Protein AF-0000000082426655 (afdb_homodimer)

InterPro domains:
  IPR000039 Large ribosomal subunit protein eL18 [PTHR10934] (2-110)
  IPR001196 Large ribosomal subunit protein uL15, conserved site [PS00475] (59-89)
  IPR021131 Large ribosomal subunit protein uL15/eL18 [PF17135] (3-109)
  IPR022947 Large ribosomal subunit protein eL18, archaea [MF_00329] (1-112)
  IPR022947 Large ribosomal subunit protein eL18, archaea [NF003079] (2-111)
  IPR036227 Large ribosomal subunit protein uL15/eL18 superfamily [SSF52080] (4-111)

Nearest PDB structures (foldseek):
  9e7f-assembly1_AP  TM=9.935E-01  e=4.864E-16  Pyrobaculum calidifontis JCM 11548
  6th6-assembly1_BR  TM=9.837E-01  e=7.494E-14  Thermococcus kodakarensis KOD1
  1w2b-assembly1_N  TM=9.783E-01  e=1.828E-12  Haloarcula marismortui
  4v6u-assembly1_BP  TM=9.503E-01  e=6.247E-12  Pyrococcus furiosus DSM 3638
  8hl5-assembly1_L18E  TM=8.735E-01  e=6.276E-08  Sulfolobus acidocaldarius DSM 639

Organism: NCBI:txid62609

Radius of gyration: 16.9 Å; Cα contacts (8 Å, |Δi|>4): 489; chains: 2; bounding box: 32×49×39 Å

Structure (mmCIF, N/CA/C/O backbone):
data_AF-0000000082426655-model_v1
#
loop_
_entity.id
_entity.type
_entity.pdbx_description
1 polymer 'Large ribosomal subunit protein eL18'
#
loop_
_atom_site.group_PDB
_atom_site.id
_atom_site.type_symbol
_atom_site.label_atom_id
_atom_site.label_alt_id
_atom_site.label_comp_id
_atom_site.label_asym_id
_atom_site.label_entity_id
_atom_site.label_seq_id
_atom_site.pdbx_PDB_ins_code
_atom_site.Cartn_x
_atom_site.Cartn_y
_atom_site.Cartn_z
_atom_site.occupancy
_atom_site.B_iso_or_equiv
_atom_site.auth_seq_id
_atom_site.auth_comp_id
_atom_site.auth_asym_id
_atom_site.auth_atom_id
_atom_site.pdbx_PDB_model_num
ATOM 1 N N . MET A 1 1 ? 3.83 -19.531 -12.633 1 68.44 1 MET A N 1
ATOM 2 C CA . MET A 1 1 ? 3.662 -18.438 -13.594 1 68.44 1 MET A CA 1
ATOM 3 C C . MET A 1 1 ? 4.992 -17.75 -13.867 1 68.44 1 MET A C 1
ATOM 5 O O . MET A 1 1 ? 5.816 -17.609 -12.961 1 68.44 1 MET A O 1
ATOM 9 N N . GLU A 1 2 ? 5.176 -17.422 -15.156 1 89.5 2 GLU A N 1
ATOM 10 C CA . GLU A 1 2 ? 6.414 -16.781 -15.586 1 89.5 2 GLU A CA 1
ATOM 11 C C . GLU A 1 2 ? 6.41 -15.297 -15.242 1 89.5 2 GLU A C 1
ATOM 13 O O . GLU A 1 2 ? 5.395 -14.617 -15.398 1 89.5 2 GLU A O 1
ATOM 18 N N . LEU A 1 3 ? 7.328 -14.828 -14.523 1 95.56 3 LEU A N 1
ATOM 19 C CA . LEU A 1 3 ? 7.414 -13.477 -13.977 1 95.56 3 LEU A CA 1
ATOM 20 C C . LEU A 1 3 ? 7.242 -12.43 -15.07 1 95.56 3 LEU A C 1
ATOM 22 O O . LEU A 1 3 ? 6.496 -11.461 -14.891 1 95.56 3 LEU A O 1
ATOM 26 N N . ARG A 1 4 ? 7.836 -12.656 -16.141 1 96.31 4 ARG A N 1
ATOM 27 C CA . ARG A 1 4 ? 7.777 -11.672 -17.219 1 96.31 4 ARG A CA 1
ATOM 28 C C . ARG A 1 4 ? 6.359 -11.547 -17.766 1 96.31 4 ARG A C 1
ATOM 30 O O . ARG A 1 4 ? 5.918 -10.453 -18.125 1 96.31 4 ARG A O 1
ATOM 37 N N . LEU A 1 5 ? 5.672 -12.625 -17.812 1 97.44 5 LEU A N 1
ATOM 38 C CA . LEU A 1 5 ? 4.293 -12.609 -18.297 1 97.44 5 LEU A CA 1
ATOM 39 C C . LEU A 1 5 ? 3.377 -11.898 -17.312 1 97.44 5 LEU A C 1
ATOM 41 O O . LEU A 1 5 ? 2.48 -11.148 -17.703 1 97.44 5 LEU A O 1
ATOM 45 N N . LEU A 1 6 ? 3.641 -12.164 -16.141 1 98.06 6 LEU A N 1
ATOM 46 C CA . LEU A 1 6 ? 2.842 -11.5 -15.109 1 98.06 6 LEU A CA 1
ATOM 47 C C . LEU A 1 6 ? 3.023 -9.984 -15.18 1 98.06 6 LEU A C 1
ATOM 49 O O . LEU A 1 6 ? 2.049 -9.234 -15.117 1 98.06 6 LEU A O 1
ATOM 53 N N . ILE A 1 7 ? 4.266 -9.594 -15.344 1 98.38 7 ILE A N 1
ATOM 54 C CA . ILE A 1 7 ? 4.562 -8.164 -15.398 1 98.38 7 ILE A CA 1
ATOM 55 C C . ILE A 1 7 ? 3.848 -7.539 -16.594 1 98.38 7 ILE A C 1
ATOM 57 O O . ILE A 1 7 ? 3.221 -6.484 -16.453 1 98.38 7 ILE A O 1
ATOM 61 N N . ARG A 1 8 ? 3.92 -8.195 -17.688 1 98.19 8 ARG A N 1
ATOM 62 C CA . ARG A 1 8 ? 3.227 -7.703 -18.875 1 98.19 8 ARG A CA 1
ATOM 63 C C . ARG A 1 8 ? 1.72 -7.648 -18.641 1 98.19 8 ARG A C 1
ATOM 65 O O . ARG A 1 8 ? 1.062 -6.684 -19.031 1 98.19 8 ARG A O 1
ATOM 72 N N . PHE A 1 9 ? 1.208 -8.648 -18.031 1 98.62 9 PHE A N 1
ATOM 73 C CA . PHE A 1 9 ? -0.215 -8.734 -17.734 1 98.62 9 PHE A CA 1
ATOM 74 C C . PHE A 1 9 ? -0.642 -7.59 -16.828 1 98.62 9 PHE A C 1
ATOM 76 O O . PHE A 1 9 ? -1.693 -6.98 -17.031 1 98.62 9 PHE A O 1
ATOM 83 N N . LEU A 1 10 ? 0.156 -7.289 -15.898 1 98.56 10 LEU A N 1
ATOM 84 C CA . LEU A 1 10 ? -0.141 -6.223 -14.945 1 98.56 10 LEU A CA 1
ATOM 85 C C . LEU A 1 10 ? -0.117 -4.859 -15.633 1 98.56 10 LEU A C 1
ATOM 87 O O . LEU A 1 10 ? -0.977 -4.016 -15.375 1 98.56 10 LEU A O 1
ATOM 91 N N . ARG A 1 11 ? 0.808 -4.688 -16.453 1 97.69 11 ARG A N 1
ATOM 92 C CA . ARG A 1 11 ? 0.887 -3.428 -17.188 1 97.69 11 ARG A CA 1
ATOM 93 C C . ARG A 1 11 ? -0.316 -3.254 -18.109 1 97.69 11 ARG A C 1
ATOM 95 O O . ARG A 1 11 ? -0.874 -2.16 -18.219 1 97.69 11 ARG A O 1
ATOM 102 N N . LYS A 1 12 ? -0.692 -4.312 -18.766 1 98.31 12 LYS A N 1
ATOM 103 C CA . LYS A 1 12 ? -1.872 -4.266 -19.625 1 98.31 12 LYS A CA 1
ATOM 104 C C . LYS A 1 12 ? -3.129 -3.963 -18.812 1 98.31 12 LYS A C 1
ATOM 106 O O . LYS A 1 12 ? -3.961 -3.152 -19.219 1 98.31 12 LYS A O 1
ATOM 111 N N . ALA A 1 13 ? -3.246 -4.648 -17.703 1 98 13 ALA A N 1
ATOM 112 C CA . ALA A 1 13 ? -4.402 -4.418 -16.844 1 98 13 ALA A CA 1
ATOM 113 C C . ALA A 1 13 ? -4.469 -2.961 -16.391 1 98 13 ALA A C 1
ATOM 115 O O . ALA A 1 13 ? -5.539 -2.354 -16.391 1 98 13 ALA A O 1
ATOM 116 N N . SER A 1 14 ? -3.336 -2.424 -16 1 96.94 14 SER A N 1
ATOM 117 C CA . SER A 1 14 ? -3.279 -1.027 -15.578 1 96.94 14 SER A CA 1
ATOM 118 C C . SER A 1 14 ? -3.709 -0.092 -16.703 1 96.94 14 SER A C 1
ATOM 120 O O . SER A 1 14 ? -4.48 0.844 -16.484 1 96.94 14 SER A O 1
ATOM 122 N N . ALA A 1 15 ? -3.264 -0.388 -17.859 1 96.25 15 ALA A N 1
ATOM 123 C CA . ALA A 1 15 ? -3.582 0.445 -19.016 1 96.25 15 ALA A CA 1
ATOM 124 C C . ALA A 1 15 ? -5.066 0.37 -19.359 1 96.25 15 ALA A C 1
ATOM 126 O O . ALA A 1 15 ? -5.688 1.384 -19.688 1 96.25 15 ALA A O 1
ATOM 127 N N . GLN A 1 16 ? -5.609 -0.754 -19.219 1 96.5 16 GLN A N 1
ATOM 128 C CA . GLN A 1 16 ? -6.992 -0.987 -19.609 1 96.5 16 GLN A CA 1
ATOM 129 C C . GLN A 1 16 ? -7.965 -0.445 -18.578 1 96.5 16 GLN A C 1
ATOM 131 O O . GLN A 1 16 ? -9.047 0.036 -18.922 1 96.5 16 GLN A O 1
ATOM 136 N N . THR A 1 17 ? -7.598 -0.443 -17.312 1 95.56 17 THR A N 1
ATOM 137 C CA . THR A 1 17 ? -8.539 -0.104 -16.25 1 95.56 17 THR A CA 1
ATOM 138 C C . THR A 1 17 ? -8.211 1.265 -15.656 1 95.56 17 THR A C 1
ATOM 140 O O . THR A 1 17 ? -9.047 1.864 -14.977 1 95.56 17 THR A O 1
ATOM 143 N N . GLY A 1 18 ? -6.93 1.696 -15.867 1 93.62 18 GLY A N 1
ATOM 144 C CA . GLY A 1 18 ? -6.473 2.912 -15.219 1 93.62 18 GLY A CA 1
ATOM 145 C C . GLY A 1 18 ? -6.051 2.695 -13.773 1 93.62 18 GLY A C 1
ATOM 146 O O . GLY A 1 18 ? -5.809 3.654 -13.039 1 93.62 18 GLY A O 1
ATOM 147 N N . ALA A 1 19 ? -6.023 1.41 -13.391 1 93.81 19 ALA A N 1
ATOM 148 C CA . ALA A 1 19 ? -5.648 1.096 -12.016 1 93.81 19 ALA A CA 1
ATOM 149 C C . ALA A 1 19 ? -4.141 1.25 -11.805 1 93.81 19 ALA A C 1
ATOM 151 O O . ALA A 1 19 ? -3.359 0.403 -12.242 1 93.81 19 ALA A O 1
ATOM 152 N N . GLY A 1 20 ? -3.74 2.252 -11.07 1 93.62 20 GLY A N 1
ATOM 153 C CA . GLY A 1 20 ? -2.334 2.52 -10.812 1 93.62 20 GLY A CA 1
ATOM 154 C C . GLY A 1 20 ? -1.664 1.448 -9.977 1 93.62 20 GLY A C 1
ATOM 155 O O . GLY A 1 20 ? -0.448 1.26 -10.055 1 93.62 20 GLY A O 1
ATOM 156 N N . ILE A 1 21 ? -2.471 0.76 -9.188 1 95.31 21 ILE A N 1
ATOM 157 C CA . ILE A 1 21 ? -1.906 -0.241 -8.289 1 95.31 21 ILE A CA 1
ATOM 158 C C . ILE A 1 21 ? -1.206 -1.328 -9.102 1 95.31 21 ILE A C 1
ATOM 160 O O . ILE A 1 21 ? -0.146 -1.82 -8.711 1 95.31 21 ILE A O 1
ATOM 164 N N . TRP A 1 22 ? -1.762 -1.754 -10.219 1 97.62 22 TRP A N 1
ATOM 165 C CA . TRP A 1 22 ? -1.168 -2.834 -11 1 97.62 22 TRP A CA 1
ATOM 166 C C . TRP A 1 22 ? 0.133 -2.381 -11.648 1 97.62 22 TRP A C 1
ATOM 168 O O . TRP A 1 22 ? 1.072 -3.168 -11.789 1 97.62 22 TRP A O 1
ATOM 178 N N . ARG A 1 23 ? 0.177 -1.134 -11.992 1 96 23 ARG A N 1
ATOM 179 C CA . ARG A 1 23 ? 1.437 -0.577 -12.477 1 96 23 ARG A CA 1
ATOM 180 C C . ARG A 1 23 ? 2.508 -0.62 -11.391 1 96 23 ARG A C 1
ATOM 182 O O . ARG A 1 23 ? 3.65 -1 -11.648 1 96 23 ARG A O 1
ATOM 189 N N . TYR A 1 24 ? 2.094 -0.261 -10.219 1 95.81 24 TYR A N 1
ATOM 190 C CA . TYR A 1 24 ? 3.031 -0.243 -9.102 1 95.81 24 TYR A CA 1
ATOM 191 C C . TYR A 1 24 ? 3.543 -1.646 -8.797 1 95.81 24 TYR A C 1
ATOM 193 O O . TYR A 1 24 ? 4.75 -1.854 -8.648 1 95.81 24 TYR A O 1
ATOM 201 N N . VAL A 1 25 ? 2.631 -2.594 -8.773 1 97.56 25 VAL A N 1
ATOM 202 C CA . VAL A 1 25 ? 3.008 -3.979 -8.508 1 97.56 25 VAL A CA 1
ATOM 203 C C . VAL A 1 25 ? 3.961 -4.473 -9.594 1 97.56 25 VAL A C 1
ATOM 205 O O . VAL A 1 25 ? 4.969 -5.117 -9.305 1 97.56 25 VAL A O 1
ATOM 208 N N . ALA A 1 26 ? 3.701 -4.133 -10.836 1 97.94 26 ALA A N 1
ATOM 209 C CA . ALA A 1 26 ? 4.562 -4.52 -11.953 1 97.94 26 ALA A CA 1
ATOM 210 C C . ALA A 1 26 ? 5.973 -3.961 -11.773 1 97.94 26 ALA A C 1
ATOM 212 O O . ALA A 1 26 ? 6.961 -4.672 -11.977 1 97.94 26 ALA A O 1
ATOM 213 N N . GLU A 1 27 ? 6.066 -2.785 -11.328 1 96.69 27 GLU A N 1
ATOM 214 C CA . GLU A 1 27 ? 7.359 -2.127 -11.18 1 96.69 27 GLU A CA 1
ATOM 215 C C . GLU A 1 27 ? 8.172 -2.754 -10.047 1 96.69 27 GLU A C 1
ATOM 217 O O . GLU A 1 27 ? 9.383 -2.918 -10.164 1 96.69 27 GLU A O 1
ATOM 222 N N . LEU A 1 28 ? 7.461 -3.074 -9 1 96.12 28 LEU A N 1
ATOM 223 C CA . LEU A 1 28 ? 8.141 -3.715 -7.879 1 96.12 28 LEU A CA 1
ATOM 224 C C . LEU A 1 28 ? 8.656 -5.094 -8.273 1 96.12 28 LEU A C 1
ATOM 226 O O . LEU A 1 28 ? 9.75 -5.492 -7.867 1 96.12 28 LEU A O 1
ATOM 230 N N . LEU A 1 29 ? 7.91 -5.754 -9.086 1 97.94 29 LEU A N 1
ATOM 231 C CA . LEU A 1 29 ? 8.297 -7.082 -9.539 1 97.94 29 LEU A CA 1
ATOM 232 C C . LEU A 1 29 ? 9.438 -7.004 -10.539 1 97.94 29 LEU A C 1
ATOM 234 O O . LEU A 1 29 ? 10.18 -7.977 -10.727 1 97.94 29 LEU A O 1
ATOM 238 N N . GLU A 1 30 ? 9.625 -5.883 -11.156 1 97.62 30 GLU A N 1
ATOM 239 C CA . GLU A 1 30 ? 10.625 -5.723 -12.203 1 97.62 30 GLU A CA 1
ATOM 240 C C . GLU A 1 30 ? 12.016 -5.504 -11.617 1 97.62 30 GLU A C 1
ATOM 242 O O . GLU A 1 30 ? 13.023 -5.582 -12.328 1 97.62 30 GLU A O 1
ATOM 247 N N . LYS A 1 31 ? 11.992 -5.215 -10.297 1 96.25 31 LYS A N 1
ATOM 248 C CA . LYS A 1 31 ? 13.289 -5.031 -9.656 1 96.25 31 LYS A CA 1
ATOM 249 C C . LYS A 1 31 ? 14.148 -6.289 -9.758 1 96.25 31 LYS A C 1
ATOM 251 O O . LYS A 1 31 ? 13.617 -7.391 -9.922 1 96.25 31 LYS A O 1
ATOM 256 N N . PRO A 1 32 ? 15.508 -6.082 -9.727 1 96.56 32 PRO A N 1
ATOM 257 C CA . PRO A 1 32 ? 16.375 -7.258 -9.781 1 96.56 32 PRO A CA 1
ATOM 258 C C . PRO A 1 32 ? 16.078 -8.266 -8.672 1 96.56 32 PRO A C 1
ATOM 260 O O . PRO A 1 32 ? 15.539 -7.895 -7.629 1 96.56 32 PRO A O 1
ATOM 263 N N . ARG A 1 33 ? 16.422 -9.461 -8.859 1 94.38 33 ARG A N 1
ATOM 264 C CA . ARG A 1 33 ? 16.109 -10.555 -7.949 1 94.38 33 ARG A CA 1
ATOM 265 C C . ARG A 1 33 ? 16.547 -10.219 -6.527 1 94.38 33 ARG A C 1
ATOM 267 O O . ARG A 1 33 ? 15.844 -10.531 -5.566 1 94.38 33 ARG A O 1
ATOM 274 N N . ARG A 1 34 ? 17.609 -9.445 -6.391 1 95.44 34 ARG A N 1
ATOM 275 C CA . ARG A 1 34 ? 18.156 -9.156 -5.074 1 95.44 34 ARG A CA 1
ATOM 276 C C . ARG A 1 34 ? 17.312 -8.125 -4.34 1 95.44 34 ARG A C 1
ATOM 278 O O . ARG A 1 34 ? 17.391 -8 -3.115 1 95.44 34 ARG A O 1
ATOM 285 N N . SER A 1 35 ? 16.422 -7.457 -5.078 1 95.75 35 SER A N 1
ATOM 286 C CA . SER A 1 35 ? 15.625 -6.383 -4.496 1 95.75 35 SER A CA 1
ATOM 287 C C . SER A 1 35 ? 14.148 -6.773 -4.402 1 95.75 35 SER A C 1
ATOM 289 O O . SER A 1 35 ? 13.305 -5.941 -4.062 1 95.75 35 SER A O 1
ATOM 291 N N . ARG A 1 36 ? 13.961 -8.07 -4.633 1 96.38 36 ARG A N 1
ATOM 292 C CA . ARG A 1 36 ? 12.57 -8.523 -4.621 1 96.38 36 ARG A CA 1
ATOM 293 C C . ARG A 1 36 ? 12.008 -8.523 -3.201 1 96.38 36 ARG A C 1
ATOM 295 O O . ARG A 1 36 ? 12.75 -8.719 -2.236 1 96.38 36 ARG A O 1
ATOM 302 N N . VAL A 1 37 ? 10.758 -8.422 -3.162 1 96.38 37 VAL A N 1
ATOM 303 C CA . VAL A 1 37 ? 10.078 -8.273 -1.882 1 96.38 37 VAL A CA 1
ATOM 304 C C . VAL A 1 37 ? 9.836 -9.656 -1.268 1 96.38 37 VAL A C 1
ATOM 306 O O . VAL A 1 37 ? 9.422 -10.586 -1.961 1 96.38 37 VAL A O 1
ATOM 309 N N . PHE A 1 38 ? 10.195 -9.75 -0.033 1 97.69 38 PHE A N 1
ATOM 310 C CA . PHE A 1 38 ? 9.844 -10.898 0.792 1 97.69 38 PHE A CA 1
ATOM 311 C C . PHE A 1 38 ? 9.047 -10.469 2.018 1 97.69 38 PHE A C 1
ATOM 313 O O . PHE A 1 38 ? 9.469 -9.562 2.746 1 97.69 38 PHE A O 1
ATOM 320 N N . VAL A 1 39 ? 7.855 -11.133 2.223 1 97.94 39 VAL A N 1
ATOM 321 C CA . VAL A 1 39 ? 6.996 -10.727 3.328 1 97.94 39 VAL A CA 1
ATOM 322 C C . VAL A 1 39 ? 6.625 -11.945 4.172 1 97.94 39 VAL A C 1
ATOM 324 O O . VAL A 1 39 ? 6.195 -12.969 3.641 1 97.94 39 VAL A O 1
ATOM 327 N N . ASN A 1 40 ? 6.816 -11.797 5.422 1 98.56 40 ASN A N 1
ATOM 328 C CA . ASN A 1 40 ? 6.43 -12.852 6.359 1 98.56 40 ASN A CA 1
ATOM 329 C C . ASN A 1 40 ? 4.957 -12.75 6.734 1 98.56 40 ASN A C 1
ATOM 331 O O . ASN A 1 40 ? 4.355 -11.68 6.629 1 98.56 40 ASN A O 1
ATOM 335 N N . LEU A 1 41 ? 4.398 -13.836 7.191 1 98.5 41 LEU A N 1
ATOM 336 C CA . LEU A 1 41 ? 2.99 -13.867 7.57 1 98.5 41 LEU A CA 1
ATOM 337 C C . LEU A 1 41 ? 2.729 -12.938 8.758 1 98.5 41 LEU A C 1
ATOM 339 O O . LEU A 1 41 ? 1.655 -12.344 8.859 1 98.5 41 LEU A O 1
ATOM 343 N N . SER A 1 42 ? 3.686 -12.82 9.609 1 97.81 42 SER A N 1
ATOM 344 C CA . SER A 1 42 ? 3.504 -11.953 10.773 1 97.81 42 SER A CA 1
ATOM 345 C C . SER A 1 42 ? 3.316 -10.5 10.352 1 97.81 42 SER A C 1
ATOM 347 O O . SER A 1 42 ? 2.527 -9.766 10.953 1 97.81 42 SER A O 1
ATOM 349 N N . LYS A 1 43 ? 3.988 -10.156 9.312 1 96 43 LYS A N 1
ATOM 350 C CA . LYS A 1 43 ? 3.867 -8.789 8.797 1 96 43 LYS A CA 1
ATOM 351 C C . LYS A 1 43 ? 2.49 -8.555 8.18 1 96 43 LYS A C 1
ATOM 353 O O . LYS A 1 43 ? 1.864 -7.523 8.422 1 96 43 LYS A O 1
ATOM 358 N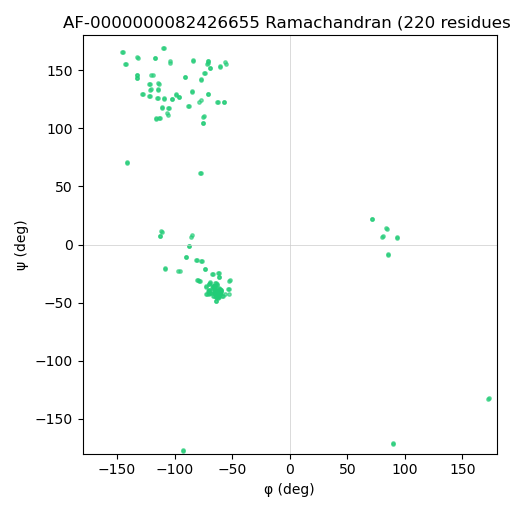 N . ILE A 1 44 ? 2.004 -9.508 7.453 1 97.5 44 ILE A N 1
ATOM 359 C CA . ILE A 1 44 ? 0.673 -9.414 6.863 1 97.5 44 ILE A CA 1
ATOM 360 C C . ILE A 1 44 ? -0.375 -9.312 7.973 1 97.5 44 ILE A C 1
ATOM 362 O O . ILE A 1 44 ? -1.279 -8.477 7.906 1 97.5 44 ILE A O 1
ATOM 366 N N . ASP A 1 45 ? -0.206 -10.141 9 1 97.06 45 ASP A N 1
ATOM 367 C CA . ASP A 1 45 ? -1.156 -10.133 10.109 1 97.06 45 ASP A CA 1
ATOM 368 C C . ASP A 1 45 ? -1.184 -8.773 10.805 1 97.06 45 ASP A C 1
ATOM 370 O O . ASP A 1 45 ? -2.254 -8.273 11.148 1 97.06 45 ASP A O 1
ATOM 374 N N . ARG A 1 46 ? 0.007 -8.211 10.891 1 94.12 46 ARG A N 1
ATOM 375 C CA . ARG A 1 46 ? 0.163 -6.957 11.625 1 94.12 46 ARG A CA 1
ATOM 376 C C . ARG A 1 46 ? -0.491 -5.801 10.875 1 94.12 46 ARG A C 1
ATOM 378 O O . ARG A 1 46 ? -1.129 -4.941 11.484 1 94.12 46 ARG A O 1
ATOM 385 N N . TYR A 1 47 ? -0.453 -5.852 9.555 1 94.81 47 TYR A N 1
ATOM 386 C CA . TYR A 1 47 ? -0.797 -4.645 8.812 1 94.81 47 TYR A CA 1
ATOM 387 C C . TYR A 1 47 ? -2.096 -4.832 8.039 1 94.81 47 TYR A C 1
ATOM 389 O O . TYR A 1 47 ? -2.471 -3.982 7.223 1 94.81 47 TYR A O 1
ATOM 397 N N . SER A 1 48 ? -2.777 -5.93 8.258 1 94.94 48 SER A N 1
ATOM 398 C CA . SER A 1 48 ? -4.051 -6.164 7.59 1 94.94 48 SER A CA 1
ATOM 399 C C . SER A 1 48 ? -5.195 -6.262 8.594 1 94.94 48 SER A C 1
ATOM 401 O O . SER A 1 48 ? -4.961 -6.422 9.797 1 94.94 48 SER A O 1
ATOM 403 N N . SER A 1 49 ? -6.344 -6.074 8.133 1 94.06 49 SER A N 1
ATOM 404 C CA . SER A 1 49 ? -7.57 -6.301 8.891 1 94.06 49 SER A CA 1
ATOM 405 C C . SER A 1 49 ? -8.32 -7.523 8.383 1 94.06 49 SER A C 1
ATOM 407 O O . SER A 1 49 ? -8.008 -8.047 7.312 1 94.06 49 SER A O 1
ATOM 409 N N . GLU A 1 50 ? -9.312 -7.922 9.172 1 93.69 50 GLU A N 1
ATOM 410 C CA . GLU A 1 50 ? -10.148 -9.047 8.773 1 93.69 50 GLU A CA 1
ATOM 411 C C . GLU A 1 50 ? -10.797 -8.805 7.41 1 93.69 50 GLU A C 1
ATOM 413 O O . GLU A 1 50 ? -11.312 -7.715 7.152 1 93.69 50 GLU A O 1
ATOM 418 N N . ASN A 1 51 ? -10.555 -9.719 6.402 1 93.56 51 ASN A N 1
ATOM 419 C CA . ASN A 1 51 ? -11.195 -9.742 5.094 1 93.56 51 ASN A CA 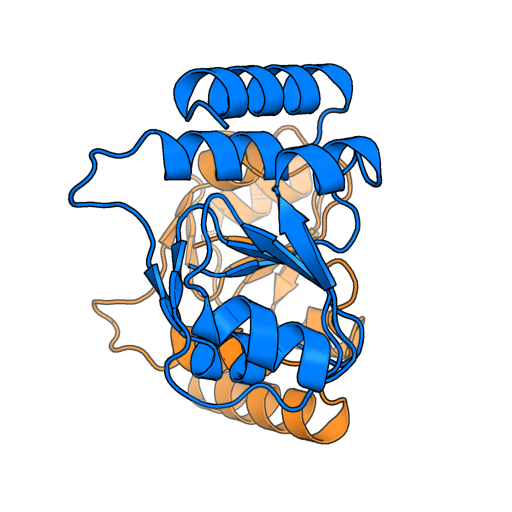1
ATOM 420 C C . ASN A 1 51 ? -10.5 -8.805 4.113 1 93.56 51 ASN A C 1
ATOM 422 O O . ASN A 1 51 ? -11.031 -8.531 3.031 1 93.56 51 ASN A O 1
ATOM 426 N N . ASP A 1 52 ? -9.328 -8.391 4.527 1 95.38 52 ASP A N 1
ATOM 427 C CA . ASP A 1 52 ? -8.539 -7.574 3.604 1 95.38 52 ASP A CA 1
ATOM 428 C C . ASP A 1 52 ? -8.055 -8.406 2.414 1 95.38 52 ASP A C 1
ATOM 430 O O . ASP A 1 52 ? -7.957 -9.633 2.508 1 95.38 52 ASP A O 1
ATOM 434 N N . VAL A 1 53 ? -7.887 -7.684 1.349 1 96.19 53 VAL A N 1
ATOM 435 C CA . VAL A 1 53 ? -7.148 -8.227 0.213 1 96.19 53 VAL A CA 1
ATOM 436 C C . VAL A 1 53 ? -5.758 -7.594 0.152 1 96.19 53 VAL A C 1
ATOM 438 O O . VAL A 1 53 ? -5.633 -6.379 -0.026 1 96.19 53 VAL A O 1
ATOM 441 N N . VAL A 1 54 ? -4.781 -8.422 0.296 1 97.12 54 VAL A N 1
ATOM 442 C CA . VAL A 1 54 ? -3.402 -7.957 0.374 1 97.12 54 VAL A CA 1
ATOM 443 C C . VAL A 1 54 ? -2.617 -8.461 -0.837 1 97.12 54 VAL A C 1
ATOM 445 O O . VAL A 1 54 ? -2.719 -9.633 -1.209 1 97.12 54 VAL A O 1
ATOM 448 N N . VAL A 1 55 ? -1.866 -7.547 -1.454 1 97.94 55 VAL A N 1
ATOM 449 C CA . VAL A 1 55 ? -1.006 -7.898 -2.578 1 97.94 55 VAL A CA 1
ATOM 450 C C . VAL A 1 55 ? 0.458 -7.828 -2.15 1 97.94 55 VAL A C 1
ATOM 452 O O . VAL A 1 55 ? 0.909 -6.812 -1.615 1 97.94 55 VAL A O 1
ATOM 455 N N . VAL A 1 56 ? 1.196 -8.883 -2.35 1 98.25 56 VAL A N 1
ATOM 456 C CA . VAL A 1 56 ? 2.637 -8.953 -2.121 1 98.25 56 VAL A CA 1
ATOM 457 C C . VAL A 1 56 ? 3.363 -9.141 -3.451 1 98.25 56 VAL A C 1
ATOM 459 O O . VAL A 1 56 ? 3.309 -10.219 -4.047 1 98.25 56 VAL A O 1
ATOM 462 N N . PRO A 1 57 ? 4.035 -8.055 -3.854 1 98.12 57 PRO A N 1
ATOM 463 C CA . PRO A 1 57 ? 4.738 -8.172 -5.133 1 98.12 57 PRO A CA 1
ATOM 464 C C . PRO A 1 57 ? 6.039 -8.961 -5.023 1 98.12 57 PRO A C 1
ATOM 466 O O . PRO A 1 57 ? 7.113 -8.422 -5.309 1 98.12 57 PRO A O 1
ATOM 469 N N . GLY A 1 58 ? 6.027 -10.133 -4.66 1 98.25 58 GLY A N 1
ATOM 470 C CA . GLY A 1 58 ? 7.145 -11.047 -4.461 1 98.25 58 GLY A CA 1
ATOM 471 C C . GLY A 1 58 ? 6.73 -12.367 -3.84 1 98.25 58 GLY A C 1
ATOM 472 O O . GLY A 1 58 ? 5.797 -13.016 -4.316 1 98.25 58 GLY A O 1
ATOM 473 N N . LYS A 1 59 ? 7.5 -12.758 -2.803 1 98.5 59 LYS A N 1
ATOM 474 C CA . LYS A 1 59 ? 7.246 -14.047 -2.178 1 98.5 59 LYS A CA 1
ATOM 475 C C . LYS A 1 59 ? 6.766 -13.883 -0.74 1 98.5 59 LYS A C 1
ATOM 477 O O . LYS A 1 59 ? 7.297 -13.062 0.008 1 98.5 59 LYS A O 1
ATOM 482 N N . VAL A 1 60 ? 5.812 -14.68 -0.425 1 98.69 60 VAL A N 1
ATOM 483 C CA . VAL A 1 60 ? 5.32 -14.742 0.947 1 98.69 60 VAL A CA 1
ATOM 484 C C . VAL A 1 60 ? 5.945 -15.938 1.667 1 98.69 60 VAL A C 1
ATOM 486 O O . VAL A 1 60 ? 5.93 -17.047 1.151 1 98.69 60 VAL A O 1
ATOM 489 N N . LEU A 1 61 ? 6.492 -15.664 2.83 1 98.81 61 LEU A N 1
ATOM 490 C CA . LEU A 1 61 ? 7.117 -16.703 3.641 1 98.81 61 LEU A CA 1
ATOM 491 C C . LEU A 1 61 ? 6.219 -17.094 4.809 1 98.81 61 LEU A C 1
ATOM 493 O O . LEU A 1 61 ? 5.379 -16.312 5.246 1 98.81 61 LEU A O 1
ATOM 497 N N . GLY A 1 62 ? 6.418 -18.234 5.312 1 98.31 62 GLY A N 1
ATOM 498 C CA . GLY A 1 62 ? 5.555 -18.781 6.348 1 98.31 62 GLY A CA 1
ATOM 499 C C . GLY A 1 62 ? 5.949 -18.344 7.746 1 98.31 62 GLY A C 1
ATOM 500 O O . GLY A 1 62 ? 5.375 -18.812 8.734 1 98.31 62 GLY A O 1
ATOM 501 N N . SER A 1 63 ? 6.922 -17.422 7.789 1 98.38 63 SER A N 1
ATOM 502 C CA . SER A 1 63 ? 7.383 -17.016 9.117 1 98.38 63 SER A CA 1
ATOM 503 C C . SER A 1 63 ? 6.324 -16.188 9.836 1 98.38 63 SER A C 1
ATOM 505 O O . SER A 1 63 ? 5.781 -15.234 9.266 1 98.38 63 SER A O 1
ATOM 507 N N . GLY A 1 64 ? 6.051 -16.672 11.188 1 97.62 64 GLY A N 1
ATOM 508 C CA . GLY A 1 64 ? 5.027 -16.016 11.992 1 97.62 64 GLY A CA 1
ATOM 509 C C . GLY A 1 64 ? 3.648 -16.625 11.805 1 97.62 64 GLY A C 1
ATOM 510 O O . GLY A 1 64 ? 3.518 -17.719 11.258 1 97.62 64 GLY A O 1
ATOM 511 N N . GLU A 1 65 ? 2.656 -15.938 12.375 1 96.69 65 GLU A N 1
ATOM 512 C CA . GLU A 1 65 ? 1.29 -16.453 12.344 1 96.69 65 GLU A CA 1
ATOM 513 C C . GLU A 1 65 ? 0.353 -15.477 11.641 1 96.69 65 GLU A C 1
ATOM 515 O O . GLU A 1 65 ? 0.583 -14.266 11.656 1 96.69 65 GLU A O 1
ATOM 520 N N . LEU A 1 66 ? -0.589 -16.031 10.969 1 97.62 66 LEU A N 1
ATOM 521 C CA . LEU A 1 66 ? -1.717 -15.297 10.414 1 97.62 66 LEU A CA 1
ATOM 522 C C . LEU A 1 66 ? -3.027 -15.742 11.055 1 97.62 66 LEU A C 1
ATOM 524 O O . LEU A 1 66 ? -3.486 -16.859 10.82 1 97.62 66 LEU A O 1
ATOM 528 N N . ARG A 1 67 ? -3.596 -14.883 11.867 1 97.25 67 ARG A N 1
ATOM 529 C CA . ARG A 1 67 ? -4.812 -15.227 12.594 1 97.25 67 ARG A CA 1
ATOM 530 C C . ARG A 1 67 ? -6.051 -14.711 11.875 1 97.25 67 ARG A C 1
ATOM 532 O O . ARG A 1 67 ? -7.141 -15.258 12.023 1 97.25 67 ARG A O 1
ATOM 539 N N . LYS A 1 68 ? -5.84 -13.727 11.07 1 97.12 68 LYS A N 1
ATOM 540 C CA . LYS A 1 68 ? -6.957 -13.062 10.414 1 97.12 68 LYS A CA 1
ATOM 541 C C . LYS A 1 68 ? -7.266 -13.711 9.062 1 97.12 68 LYS A C 1
ATOM 543 O O . LYS A 1 68 ? -6.355 -14.133 8.352 1 97.12 68 LYS A O 1
ATOM 548 N N . LYS A 1 69 ? -8.508 -13.742 8.766 1 97.94 69 LYS A N 1
ATOM 549 C CA . LYS A 1 69 ? -8.945 -14.203 7.449 1 97.94 69 LYS A CA 1
ATOM 550 C C . LYS A 1 69 ? -8.68 -13.148 6.383 1 97.94 69 LYS A C 1
ATOM 552 O O . LYS A 1 69 ? -9.391 -12.148 6.297 1 97.94 69 LYS A O 1
ATOM 557 N N . VAL A 1 70 ? -7.637 -13.422 5.609 1 97.31 70 VAL A N 1
ATOM 558 C CA . VAL A 1 70 ? -7.254 -12.453 4.586 1 97.31 70 VAL A CA 1
ATOM 559 C C . VAL A 1 70 ? -7.02 -13.172 3.258 1 97.31 70 VAL A C 1
ATOM 561 O O . VAL A 1 70 ? -6.672 -14.352 3.234 1 97.31 70 VAL A O 1
ATOM 564 N N . THR A 1 71 ? -7.363 -12.5 2.152 1 98.25 71 THR A N 1
ATOM 565 C CA . THR A 1 71 ? -6.941 -12.961 0.833 1 98.25 71 THR A CA 1
ATOM 566 C C . THR A 1 71 ? -5.57 -12.391 0.477 1 98.25 71 THR A C 1
ATOM 568 O O . THR A 1 71 ? -5.391 -11.172 0.439 1 98.25 71 THR A O 1
ATOM 571 N N . VAL A 1 72 ? -4.625 -13.234 0.263 1 98.69 72 VAL A N 1
ATOM 572 C CA . VAL A 1 72 ? -3.273 -12.805 -0.073 1 98.69 72 VAL A CA 1
ATOM 573 C C . VAL A 1 72 ? -2.961 -13.164 -1.522 1 98.69 72 VAL A C 1
ATOM 575 O O . VAL A 1 72 ? -3.035 -14.336 -1.908 1 98.69 72 VAL A O 1
ATOM 578 N N . ALA A 1 73 ? -2.719 -12.156 -2.312 1 98.81 73 ALA A N 1
ATOM 579 C CA . ALA A 1 73 ? -2.256 -12.352 -3.686 1 98.81 73 ALA A CA 1
ATOM 580 C C . ALA A 1 73 ? -0.756 -12.094 -3.799 1 98.81 73 ALA A C 1
ATOM 582 O O . ALA A 1 73 ? -0.273 -11.023 -3.41 1 98.81 73 ALA A O 1
ATOM 583 N N . ALA A 1 74 ? -0.015 -13.086 -4.324 1 98.81 74 ALA A N 1
ATOM 584 C CA . ALA A 1 74 ? 1.437 -12.953 -4.418 1 98.81 74 ALA A CA 1
ATOM 585 C C . ALA A 1 74 ? 1.968 -13.633 -5.676 1 98.81 74 ALA A C 1
ATOM 587 O O . ALA A 1 74 ? 1.234 -14.359 -6.352 1 98.81 74 ALA A O 1
ATOM 588 N N . PHE A 1 75 ? 3.207 -13.281 -5.965 1 98.5 75 PHE A N 1
ATOM 589 C CA . PHE A 1 75 ? 3.865 -13.969 -7.07 1 98.5 75 PHE A CA 1
ATOM 590 C C . PHE A 1 75 ? 4.211 -15.406 -6.691 1 98.5 75 PHE A C 1
ATOM 592 O O . PHE A 1 75 ? 3.99 -16.328 -7.473 1 98.5 75 PHE A O 1
ATOM 599 N N . ARG A 1 76 ? 4.711 -15.508 -5.43 1 98.19 76 ARG A N 1
ATOM 600 C CA . ARG A 1 76 ? 5.078 -16.828 -4.93 1 98.19 76 ARG A CA 1
ATOM 601 C C . ARG A 1 76 ? 4.73 -16.969 -3.451 1 98.19 76 ARG A C 1
ATOM 603 O O . ARG A 1 76 ? 4.645 -15.977 -2.73 1 98.19 76 ARG A O 1
ATOM 610 N N . PHE A 1 77 ? 4.555 -18.281 -3.119 1 98.62 77 PHE A N 1
ATOM 611 C CA . PHE A 1 77 ? 4.34 -18.641 -1.725 1 98.62 77 PHE A CA 1
ATOM 612 C C . PHE A 1 77 ? 5.238 -19.812 -1.327 1 98.62 77 PHE A C 1
ATOM 614 O O . PHE A 1 77 ? 5.469 -20.719 -2.121 1 98.62 77 PHE A O 1
ATOM 621 N N . SER A 1 78 ? 5.711 -19.75 -0.067 1 98.75 78 SER A N 1
ATOM 622 C CA . SER A 1 78 ? 6.184 -21.016 0.483 1 98.75 78 SER A CA 1
ATOM 623 C C . SER A 1 78 ? 5.023 -21.969 0.772 1 98.75 78 SER A C 1
ATOM 625 O O . SER A 1 78 ? 3.887 -21.516 0.956 1 98.75 78 SER A O 1
ATOM 627 N N . ASP A 1 79 ? 5.293 -23.219 0.842 1 98.25 79 ASP A N 1
ATOM 628 C CA . ASP A 1 79 ? 4.258 -24.188 1.163 1 98.25 79 ASP A CA 1
ATOM 629 C C . ASP A 1 79 ? 3.652 -23.922 2.537 1 98.25 79 ASP A C 1
ATOM 631 O O . ASP A 1 79 ? 2.434 -23.984 2.709 1 98.25 79 ASP A O 1
ATOM 635 N N . ASP A 1 80 ? 4.488 -23.531 3.441 1 98.38 80 ASP A N 1
ATOM 636 C CA . ASP A 1 80 ? 4.062 -23.219 4.805 1 98.38 80 ASP A CA 1
ATOM 637 C C . ASP A 1 80 ? 3.133 -22.016 4.832 1 98.38 80 ASP A C 1
ATOM 639 O O . ASP A 1 80 ? 2.135 -22 5.559 1 98.38 80 ASP A O 1
ATOM 643 N N . ALA A 1 81 ? 3.408 -21.047 4.047 1 98.75 81 ALA A N 1
ATOM 644 C CA . ALA A 1 81 ? 2.584 -19.844 3.984 1 98.75 81 ALA A CA 1
ATOM 645 C C . ALA A 1 81 ? 1.178 -20.172 3.486 1 98.75 81 ALA A C 1
ATOM 647 O O . ALA A 1 81 ? 0.188 -19.703 4.051 1 98.75 81 ALA A O 1
ATOM 648 N N . VAL A 1 82 ? 1.104 -21.062 2.508 1 98.56 82 VAL A N 1
ATOM 649 C CA . VAL A 1 82 ? -0.184 -21.438 1.931 1 98.56 82 VAL A CA 1
ATOM 650 C C . VAL A 1 82 ? -1.033 -22.156 2.977 1 98.56 82 VAL A C 1
ATOM 652 O O . VAL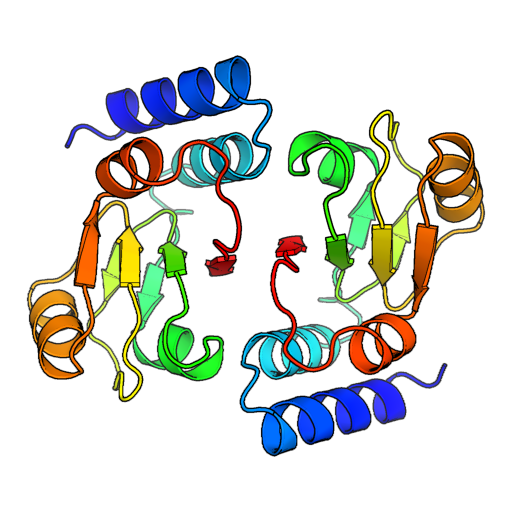 A 1 82 ? -2.211 -21.828 3.158 1 98.56 82 VAL A O 1
ATOM 655 N N . GLU A 1 83 ? -0.399 -23 3.639 1 98.44 83 GLU A N 1
ATOM 656 C CA . GLU A 1 83 ? -1.104 -23.797 4.645 1 98.44 83 GLU A CA 1
ATOM 657 C C . GLU A 1 83 ? -1.647 -22.906 5.762 1 98.44 83 GLU A C 1
ATOM 659 O O . GLU A 1 83 ? -2.801 -23.062 6.172 1 98.44 83 GLU A O 1
ATOM 664 N N . LYS A 1 84 ? -0.857 -22 6.184 1 98.5 84 LYS A N 1
ATOM 665 C CA . LYS A 1 84 ? -1.251 -21.141 7.293 1 98.5 84 LYS A CA 1
ATOM 666 C C . LYS A 1 84 ? -2.32 -20.141 6.859 1 98.5 84 LYS A C 1
ATOM 668 O O . LYS A 1 84 ? -3.24 -19.844 7.625 1 98.5 84 LYS A O 1
ATOM 673 N N . ILE A 1 85 ? -2.27 -19.641 5.668 1 98.62 85 ILE A N 1
ATOM 674 C CA . ILE A 1 85 ? -3.277 -18.719 5.16 1 98.62 85 ILE A CA 1
ATOM 675 C C . ILE A 1 85 ? -4.629 -19.422 5.07 1 98.62 85 ILE A C 1
ATOM 677 O O . ILE A 1 85 ? -5.637 -18.906 5.559 1 98.62 85 ILE A O 1
ATOM 681 N N . ARG A 1 86 ? -4.578 -20.609 4.457 1 98.31 86 ARG A N 1
ATOM 682 C CA . ARG A 1 86 ? -5.809 -21.375 4.312 1 98.31 86 ARG A CA 1
ATOM 683 C C . ARG A 1 86 ? -6.332 -21.828 5.672 1 98.31 86 ARG A C 1
ATOM 685 O O . ARG A 1 86 ? -7.547 -21.859 5.898 1 98.31 86 ARG A O 1
ATOM 692 N N . GLY A 1 87 ? -5.363 -22.156 6.539 1 98.06 87 GLY A N 1
ATOM 693 C CA . GLY A 1 87 ? -5.734 -22.547 7.891 1 98.06 87 GLY A CA 1
ATOM 694 C C . GLY A 1 87 ? -6.461 -21.453 8.648 1 98.06 87 GLY A C 1
ATOM 695 O O . GLY A 1 87 ? -7.305 -21.75 9.508 1 98.06 87 GLY A O 1
ATOM 696 N N . ALA A 1 88 ? -6.223 -20.219 8.352 1 97.94 88 ALA A N 1
ATOM 697 C CA . ALA A 1 88 ? -6.859 -19.078 9.008 1 97.94 88 ALA A CA 1
ATOM 698 C C . ALA A 1 88 ? -8.172 -18.719 8.32 1 97.94 88 ALA A C 1
ATOM 700 O O . ALA A 1 88 ? -8.867 -17.797 8.742 1 97.94 88 ALA A O 1
ATOM 701 N N . GLY A 1 89 ? -8.453 -19.5 7.246 1 98.19 89 GLY A N 1
ATOM 702 C CA . GLY A 1 89 ? -9.703 -19.266 6.535 1 98.19 89 GLY A CA 1
ATOM 703 C C . GLY A 1 89 ? -9.547 -18.312 5.359 1 98.19 89 GLY A C 1
ATOM 704 O O . GLY A 1 89 ? -10.539 -17.906 4.746 1 98.19 89 GLY A O 1
ATOM 705 N N . GLY A 1 90 ? -8.312 -17.953 5.094 1 98.19 90 GLY A N 1
ATOM 706 C CA . GLY A 1 90 ? -8.047 -17.031 3.994 1 98.19 90 GLY A CA 1
ATOM 707 C C . GLY A 1 90 ? -7.742 -17.75 2.688 1 98.19 90 GLY A C 1
ATOM 708 O O . GLY A 1 90 ? -7.867 -18.969 2.596 1 98.19 90 GLY A O 1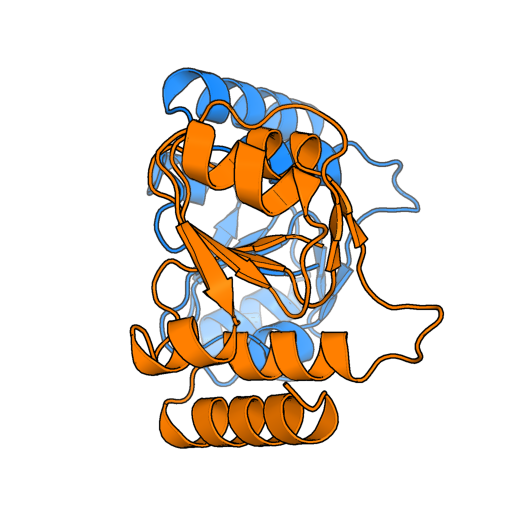
ATOM 709 N N . ASP A 1 91 ? -7.441 -16.922 1.675 1 98.31 91 ASP A N 1
ATOM 710 C CA . ASP A 1 91 ? -7.105 -17.438 0.35 1 98.31 91 ASP A CA 1
ATOM 711 C C . ASP A 1 91 ? -5.703 -17 -0.068 1 98.31 91 ASP A C 1
ATOM 713 O O . ASP A 1 91 ? -5.312 -15.852 0.145 1 98.31 91 ASP A O 1
ATOM 717 N N . ALA A 1 92 ? -4.992 -17.953 -0.554 1 98.69 92 ALA A N 1
ATOM 718 C CA . ALA A 1 92 ? -3.715 -17.703 -1.21 1 98.69 92 ALA A CA 1
ATOM 719 C C . ALA A 1 92 ? -3.834 -17.844 -2.723 1 98.69 92 ALA A C 1
ATOM 721 O O . ALA A 1 92 ? -4.012 -18.953 -3.229 1 98.69 92 ALA A O 1
ATOM 722 N N . ILE A 1 93 ? -3.699 -16.703 -3.432 1 98.31 93 ILE A N 1
ATOM 723 C CA . ILE A 1 93 ? -3.904 -16.75 -4.875 1 98.31 93 ILE A CA 1
ATOM 724 C C . ILE A 1 93 ? -2.758 -16.031 -5.582 1 98.31 93 ILE A C 1
ATOM 726 O O . ILE A 1 93 ? -2.014 -15.273 -4.961 1 98.31 93 ILE A O 1
ATOM 730 N N . ASN A 1 94 ? -2.6 -16.328 -6.844 1 98.31 94 ASN A N 1
ATOM 731 C CA . ASN A 1 94 ? -1.635 -15.578 -7.652 1 98.31 94 ASN A CA 1
ATOM 732 C C . ASN A 1 94 ? -2.135 -14.172 -7.973 1 98.31 94 ASN A C 1
ATOM 734 O O . ASN A 1 94 ? -3.332 -13.969 -8.18 1 98.31 94 ASN A O 1
ATOM 738 N N . ILE A 1 95 ? -1.244 -13.242 -8.086 1 98.56 95 ILE A N 1
ATOM 739 C CA . ILE A 1 95 ? -1.593 -11.859 -8.375 1 98.56 95 ILE A CA 1
ATOM 740 C C . ILE A 1 95 ? -2.467 -11.797 -9.633 1 98.56 95 ILE A C 1
ATOM 742 O O . ILE A 1 95 ? -3.42 -11.016 -9.695 1 98.56 95 ILE A O 1
ATOM 746 N N . ALA A 1 96 ? -2.156 -12.641 -10.641 1 98.25 96 ALA A N 1
ATOM 747 C CA . ALA A 1 96 ? -2.926 -12.648 -11.875 1 98.25 96 ALA A CA 1
ATOM 748 C C . ALA A 1 96 ? -4.395 -12.969 -11.609 1 98.25 96 ALA A C 1
ATOM 750 O O . ALA A 1 96 ? -5.285 -12.367 -12.219 1 98.25 96 ALA A O 1
ATOM 751 N N . GLU A 1 97 ? -4.602 -13.859 -10.727 1 98.19 97 GLU A N 1
ATOM 752 C CA . GLU A 1 97 ? -5.969 -14.242 -10.383 1 98.19 97 GLU A CA 1
ATOM 753 C C . GLU A 1 97 ? -6.715 -13.078 -9.727 1 98.19 97 GLU A C 1
ATOM 755 O O . GLU A 1 97 ? -7.887 -12.844 -10.023 1 98.19 97 GLU A O 1
ATOM 760 N N . LEU A 1 98 ? -6.082 -12.375 -8.875 1 98.06 98 LEU A N 1
ATOM 761 C CA . LEU A 1 98 ? -6.711 -11.227 -8.242 1 98.06 98 LEU A CA 1
ATOM 762 C C . LEU A 1 98 ? -7.094 -10.172 -9.281 1 98.06 98 LEU A C 1
ATOM 764 O O . LEU A 1 98 ? -8.172 -9.586 -9.203 1 98.06 98 LEU A O 1
ATOM 768 N N . VAL A 1 99 ? -6.203 -9.969 -10.211 1 98.06 99 VAL A N 1
ATOM 769 C CA . VAL A 1 99 ? -6.445 -8.969 -11.242 1 98.06 99 VAL A CA 1
ATOM 770 C C . VAL A 1 99 ? -7.703 -9.328 -12.031 1 98.06 99 VAL A C 1
ATOM 772 O O . VAL A 1 99 ? -8.516 -8.461 -12.352 1 98.06 99 VAL A O 1
ATOM 775 N N . LYS A 1 100 ? -7.84 -10.594 -12.312 1 97.88 100 LYS A N 1
ATOM 776 C CA . LYS A 1 100 ? -9.016 -11.047 -13.047 1 97.88 100 LYS A CA 1
ATOM 777 C C . LYS A 1 100 ? -10.289 -10.82 -12.227 1 97.88 100 LYS A C 1
ATOM 779 O O . LYS A 1 100 ? -11.312 -10.414 -12.773 1 97.88 100 LYS A O 1
ATOM 784 N N . ARG A 1 101 ? -10.172 -11.023 -10.914 1 96.75 101 ARG A N 1
ATOM 785 C CA . ARG A 1 101 ? -11.328 -10.898 -10.031 1 96.75 101 ARG A CA 1
ATOM 786 C C . ARG A 1 101 ? -11.625 -9.438 -9.711 1 96.75 101 ARG A C 1
ATOM 788 O O . ARG A 1 101 ? -12.773 -9.07 -9.477 1 96.75 101 ARG A O 1
ATOM 795 N N . ASN A 1 102 ? -10.617 -8.68 -9.695 1 96.5 102 ASN A N 1
ATOM 796 C CA . ASN A 1 102 ? -10.68 -7.281 -9.281 1 96.5 102 ASN A CA 1
ATOM 797 C C . ASN A 1 102 ? -9.781 -6.395 -10.133 1 96.5 102 ASN A C 1
ATOM 799 O O . ASN A 1 102 ? -8.797 -5.84 -9.641 1 96.5 102 ASN A O 1
ATOM 803 N N . PRO A 1 103 ? -10.164 -6.199 -11.375 1 96.38 103 PRO A N 1
ATOM 804 C CA . PRO A 1 103 ? -9.305 -5.5 -12.336 1 96.38 103 PRO A CA 1
ATOM 805 C C . PRO A 1 103 ? -9.008 -4.062 -11.922 1 96.38 103 PRO A C 1
ATOM 807 O O . PRO A 1 103 ? -7.977 -3.504 -12.312 1 96.38 103 PRO A O 1
ATOM 810 N N . LYS A 1 104 ? -9.82 -3.459 -11.148 1 93.75 104 LYS A N 1
ATOM 811 C CA . LYS A 1 104 ? -9.609 -2.07 -10.758 1 93.75 104 LYS A CA 1
ATOM 812 C C . LYS A 1 104 ? -8.773 -1.983 -9.477 1 93.75 104 LYS A C 1
ATOM 814 O O . LYS A 1 104 ? -8.359 -0.896 -9.078 1 93.75 104 LYS A O 1
ATOM 819 N N . GLY A 1 105 ? -8.578 -3.082 -8.836 1 93.75 105 GLY A N 1
ATOM 820 C CA . GLY A 1 105 ? -7.75 -3.121 -7.637 1 93.75 105 GLY A CA 1
ATOM 821 C C . GLY A 1 105 ? -8.398 -2.451 -6.441 1 93.75 105 GLY A C 1
ATOM 822 O O . GLY A 1 105 ? -7.711 -2.02 -5.516 1 93.75 105 GLY A O 1
ATOM 823 N N . SER A 1 106 ? -9.695 -2.352 -6.504 1 90.12 106 SER A N 1
ATOM 824 C CA . SER A 1 106 ? -10.422 -1.659 -5.445 1 90.12 106 SER A CA 1
ATOM 825 C C . SER A 1 106 ? -10.258 -2.365 -4.105 1 90.12 106 SER A C 1
ATOM 827 O O . SER A 1 106 ? -10.5 -3.568 -3.996 1 90.12 106 SER A O 1
ATOM 829 N N . GLY A 1 107 ? -9.75 -1.604 -3.143 1 89.88 107 GLY A N 1
ATOM 830 C CA . GLY A 1 107 ? -9.664 -2.121 -1.785 1 89.88 107 GLY A CA 1
ATOM 831 C C . GLY A 1 107 ? -8.406 -2.934 -1.532 1 89.88 107 GLY A C 1
ATOM 832 O O . GLY A 1 107 ? -8.148 -3.348 -0.401 1 89.88 107 GLY A O 1
ATOM 833 N N . ALA A 1 108 ? -7.637 -3.211 -2.609 1 93.81 108 ALA A N 1
ATOM 834 C CA . ALA A 1 108 ? -6.418 -4 -2.439 1 93.81 108 ALA A CA 1
ATOM 835 C C . ALA A 1 108 ? -5.293 -3.154 -1.847 1 93.81 108 ALA A C 1
ATOM 837 O O . ALA A 1 108 ? -5.129 -1.987 -2.213 1 93.81 108 ALA A O 1
ATOM 838 N N . ARG A 1 109 ? -4.543 -3.766 -0.995 1 92.12 109 ARG A N 1
ATOM 839 C CA . ARG A 1 109 ? -3.439 -3.074 -0.337 1 92.12 109 ARG A CA 1
ATOM 840 C C . ARG A 1 109 ? -2.111 -3.773 -0.614 1 92.12 109 ARG A C 1
ATOM 842 O O . ARG A 1 109 ? -2.029 -5 -0.56 1 92.12 109 ARG A O 1
ATOM 849 N N . ILE A 1 110 ? -1.158 -2.912 -0.859 1 94.06 110 ILE A N 1
ATOM 850 C CA . ILE A 1 110 ? 0.164 -3.463 -1.141 1 94.06 110 ILE A CA 1
ATOM 851 C C . ILE A 1 110 ? 1 -3.473 0.137 1 94.06 110 ILE A C 1
ATOM 853 O O . ILE A 1 110 ? 1.067 -2.471 0.852 1 94.06 110 ILE A O 1
ATOM 857 N N . ILE A 1 111 ? 1.548 -4.57 0.491 1 93.31 111 ILE A N 1
ATOM 858 C CA . ILE A 1 111 ? 2.49 -4.684 1.599 1 93.31 111 ILE A CA 1
ATOM 859 C C . ILE A 1 111 ? 3.861 -5.094 1.069 1 93.31 111 ILE A C 1
ATOM 861 O O . ILE A 1 111 ? 3.971 -6.023 0.263 1 93.31 111 ILE A O 1
ATOM 865 N N . THR A 1 112 ? 4.898 -4.27 1.436 1 90.19 112 THR A N 1
ATOM 866 C CA . THR A 1 112 ? 6.262 -4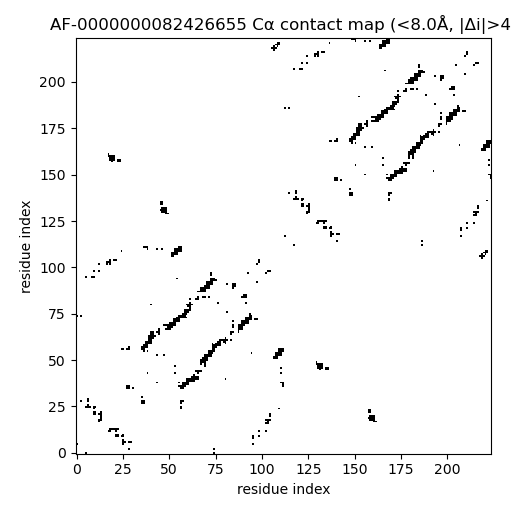.551 1.003 1 90.19 112 THR A CA 1
ATOM 867 C C . THR A 1 112 ? 7.191 -4.703 2.205 1 90.19 112 THR A C 1
ATOM 869 O O . THR A 1 112 ? 6.906 -4.18 3.285 1 90.19 112 THR A O 1
ATOM 872 N N . MET B 1 1 ? 0.718 19.734 13.094 1 69.25 1 MET B N 1
ATOM 873 C CA . MET B 1 1 ? 0.402 18.625 13.992 1 69.25 1 MET B CA 1
ATOM 874 C C . MET B 1 1 ? 1.675 17.984 14.531 1 69.25 1 MET B C 1
ATOM 876 O O . MET B 1 1 ? 2.676 17.875 13.82 1 69.25 1 MET B O 1
ATOM 880 N N . GLU B 1 2 ? 1.638 17.672 15.828 1 89.38 2 GLU B N 1
ATOM 881 C CA . GLU B 1 2 ? 2.791 17.078 16.5 1 89.38 2 GLU B CA 1
ATOM 882 C C . GLU B 1 2 ? 2.92 15.586 16.156 1 89.38 2 GLU B C 1
ATOM 884 O O . GLU B 1 2 ? 1.928 14.859 16.156 1 89.38 2 GLU B O 1
ATOM 889 N N . LEU B 1 3 ? 4 15.141 15.664 1 95.88 3 LEU B N 1
ATOM 890 C CA . LEU B 1 3 ? 4.242 13.805 15.133 1 95.88 3 LEU B CA 1
ATOM 891 C C . LEU B 1 3 ? 3.928 12.742 16.172 1 95.88 3 LEU B C 1
ATOM 893 O O . LEU B 1 3 ? 3.256 11.75 15.883 1 95.88 3 LEU B O 1
ATOM 897 N N . ARG B 1 4 ? 4.332 12.984 17.359 1 96.5 4 ARG B N 1
ATOM 898 C CA . ARG B 1 4 ? 4.121 12 18.422 1 96.5 4 ARG B CA 1
ATOM 899 C C . ARG B 1 4 ? 2.637 11.812 18.703 1 96.5 4 ARG B C 1
ATOM 901 O O . ARG B 1 4 ? 2.188 10.695 18.969 1 96.5 4 ARG B O 1
ATOM 908 N N . LEU B 1 5 ? 1.918 12.859 18.609 1 97.44 5 LEU B N 1
ATOM 909 C CA . LEU B 1 5 ? 0.481 12.781 18.844 1 97.44 5 LEU B CA 1
ATOM 910 C C . LEU B 1 5 ? -0.215 12.039 17.719 1 97.44 5 LEU B C 1
ATOM 912 O O . LEU B 1 5 ? -1.129 11.242 17.953 1 97.44 5 LEU B O 1
ATOM 916 N N . LEU B 1 6 ? 0.226 12.312 16.609 1 98.06 6 LEU B N 1
ATOM 917 C CA . LEU B 1 6 ? -0.354 11.617 15.453 1 98.06 6 LEU B CA 1
ATOM 918 C C . LEU B 1 6 ? -0.115 10.117 15.555 1 98.06 6 LEU B C 1
ATOM 920 O O . LEU B 1 6 ? -1.029 9.32 15.32 1 98.06 6 LEU B O 1
ATOM 924 N N . ILE B 1 7 ? 1.088 9.781 15.922 1 98.38 7 ILE B N 1
ATOM 925 C CA . ILE B 1 7 ? 1.436 8.367 16.031 1 98.38 7 ILE B CA 1
ATOM 926 C C . ILE B 1 7 ? 0.554 7.695 17.078 1 98.38 7 ILE B C 1
ATOM 928 O O . ILE B 1 7 ? 0.006 6.617 16.844 1 98.38 7 ILE B O 1
ATOM 932 N N . ARG B 1 8 ? 0.403 8.344 18.172 1 98.25 8 ARG B N 1
ATOM 933 C CA . ARG B 1 8 ? -0.463 7.812 19.219 1 98.25 8 ARG B CA 1
ATOM 934 C C . ARG B 1 8 ? -1.902 7.691 18.734 1 98.25 8 ARG B C 1
ATOM 936 O O . ARG B 1 8 ? -2.576 6.699 19 1 98.25 8 ARG B O 1
ATOM 943 N N . PHE B 1 9 ? -2.346 8.711 18.047 1 98.56 9 PHE B N 1
ATOM 944 C CA . PHE B 1 9 ? -3.697 8.727 17.5 1 98.56 9 PHE B CA 1
ATOM 945 C C . PHE B 1 9 ? -3.906 7.57 16.531 1 98.56 9 PHE B C 1
ATOM 947 O O . PHE B 1 9 ? -4.945 6.91 16.562 1 98.56 9 PHE B O 1
ATOM 954 N N . LEU B 1 10 ? -2.949 7.293 15.766 1 98.56 10 LEU B N 1
ATOM 955 C CA . LEU B 1 10 ? -3.027 6.223 14.781 1 98.56 10 LEU B CA 1
ATOM 956 C C . LEU B 1 10 ? -3.061 4.855 15.461 1 98.56 10 LEU B C 1
ATOM 958 O O . LEU B 1 10 ? -3.824 3.977 15.062 1 98.56 10 LEU B O 1
ATOM 962 N N . ARG B 1 11 ? -2.287 4.719 16.422 1 97.75 11 ARG B N 1
ATOM 963 C CA . ARG B 1 11 ? -2.277 3.463 17.156 1 97.75 11 ARG B CA 1
ATOM 964 C C . ARG B 1 11 ? -3.611 3.23 17.859 1 97.75 11 ARG B C 1
ATOM 966 O O . ARG B 1 11 ? -4.129 2.111 17.875 1 97.75 11 ARG B O 1
ATOM 973 N N . LYS B 1 12 ? -4.145 4.258 18.438 1 98.31 12 LYS B N 1
ATOM 974 C CA . LYS B 1 12 ? -5.453 4.152 19.078 1 98.31 12 LYS B CA 1
ATOM 975 C C . LYS B 1 12 ? -6.535 3.797 18.062 1 98.31 12 LYS B C 1
ATOM 977 O O . LYS B 1 12 ? -7.387 2.945 18.328 1 98.31 12 LYS B O 1
ATOM 982 N N . ALA B 1 13 ? -6.492 4.496 16.953 1 98 13 ALA B N 1
ATOM 983 C CA . ALA B 1 13 ? -7.469 4.219 15.906 1 98 13 ALA B CA 1
ATOM 984 C C . ALA B 1 13 ? -7.391 2.764 15.453 1 98 13 ALA B C 1
ATOM 986 O O . ALA B 1 13 ? -8.422 2.107 15.273 1 98 13 ALA B O 1
ATOM 987 N N . SER B 1 14 ? -6.188 2.275 15.266 1 97 14 SER B N 1
ATOM 988 C CA . SER B 1 14 ? -5.996 0.886 14.867 1 97 14 SER B CA 1
ATOM 989 C C . SER B 1 14 ? -6.57 -0.074 15.898 1 97 14 SER B C 1
ATOM 991 O O . SER B 1 14 ? -7.246 -1.043 15.547 1 97 14 SER B O 1
ATOM 993 N N . ALA B 1 15 ? -6.336 0.232 17.109 1 96.25 15 ALA B N 1
ATOM 994 C CA . ALA B 1 15 ? -6.812 -0.622 18.203 1 96.25 15 ALA B CA 1
ATOM 995 C C . ALA B 1 15 ? -8.336 -0.616 18.281 1 96.25 15 ALA B C 1
ATOM 997 O O . ALA B 1 15 ? -8.961 -1.658 18.5 1 96.25 15 ALA B O 1
ATOM 998 N N . GLN B 1 16 ? -8.891 0.484 18.047 1 96.56 16 GLN B N 1
ATOM 999 C CA . GLN B 1 16 ? -10.336 0.651 18.203 1 96.56 16 GLN B CA 1
ATOM 1000 C C . GLN B 1 16 ? -11.086 0.073 17 1 96.56 16 GLN B C 1
ATOM 1002 O O . GLN B 1 16 ? -12.188 -0.462 17.156 1 96.56 16 GLN B O 1
ATOM 1007 N N . THR B 1 17 ? -10.508 0.098 15.82 1 95.62 17 THR B N 1
ATOM 1008 C CA . THR B 1 17 ? -11.234 -0.276 14.617 1 95.62 17 THR B CA 1
ATOM 1009 C C . THR B 1 17 ? -10.75 -1.624 14.086 1 95.62 17 THR B C 1
ATOM 1011 O O . THR B 1 17 ? -11.43 -2.254 13.273 1 95.62 17 THR B O 1
ATOM 1014 N N . GLY B 1 18 ? -9.516 -1.992 14.539 1 93.62 18 GLY B N 1
ATOM 1015 C CA . GLY B 1 18 ? -8.898 -3.186 13.977 1 93.62 18 GLY B CA 1
ATOM 1016 C C . GLY B 1 18 ? -8.242 -2.941 12.633 1 93.62 18 GLY B C 1
ATOM 1017 O O . GLY B 1 18 ? -7.828 -3.887 11.961 1 93.62 18 GLY B O 1
ATOM 1018 N N . ALA B 1 19 ? -8.203 -1.666 12.242 1 94.06 19 ALA B N 1
ATOM 1019 C CA . ALA B 1 19 ? -7.605 -1.327 10.953 1 94.06 19 ALA B CA 1
ATOM 1020 C C . ALA B 1 19 ? -6.082 -1.413 11.016 1 94.06 19 ALA B C 1
ATOM 1022 O O . ALA B 1 19 ? -5.426 -0.537 11.586 1 94.06 19 ALA B O 1
ATOM 1023 N N . GLY B 1 20 ? -5.52 -2.389 10.344 1 93.69 20 GLY B N 1
ATOM 1024 C CA . GLY B 1 20 ? -4.082 -2.592 10.336 1 93.69 20 GLY B CA 1
ATOM 1025 C C . GLY B 1 20 ? -3.324 -1.486 9.625 1 93.69 20 GLY B C 1
ATOM 1026 O O . GLY B 1 20 ? -2.15 -1.244 9.914 1 93.69 20 GLY B O 1
ATOM 1027 N N . ILE B 1 21 ? -4.012 -0.84 8.711 1 95.5 21 ILE B N 1
ATOM 1028 C CA . ILE B 1 21 ? -3.348 0.192 7.922 1 95.5 21 ILE B CA 1
ATOM 1029 C C . ILE B 1 21 ? -2.85 1.306 8.844 1 95.5 21 ILE B C 1
ATOM 1031 O O . ILE B 1 21 ? -1.763 1.851 8.633 1 95.5 21 ILE B O 1
ATOM 1035 N N . TRP B 1 22 ? -3.611 1.71 9.844 1 97.69 22 TRP B N 1
ATOM 1036 C CA . TRP B 1 22 ? -3.213 2.812 10.711 1 97.69 22 TRP B CA 1
ATOM 1037 C C . TRP B 1 22 ? -2.025 2.418 11.586 1 97.69 22 TRP B C 1
ATOM 1039 O O . TRP B 1 22 ? -1.161 3.246 11.875 1 97.69 22 TRP B O 1
ATOM 1049 N N . ARG B 1 23 ? -1.979 1.17 11.93 1 96 23 ARG B N 1
ATOM 1050 C CA . ARG B 1 23 ? -0.798 0.669 12.633 1 96 23 ARG B CA 1
ATOM 1051 C C . ARG B 1 23 ? 0.442 0.766 11.75 1 96 23 ARG B C 1
ATOM 1053 O O . ARG B 1 23 ? 1.501 1.204 12.203 1 96 23 ARG B O 1
ATOM 1060 N N . TYR B 1 24 ? 0.25 0.395 10.523 1 96 24 TYR B N 1
ATOM 1061 C CA . TYR B 1 24 ? 1.364 0.424 9.578 1 96 24 TYR B CA 1
ATOM 1062 C C . TYR B 1 24 ? 1.858 1.849 9.359 1 96 24 TYR B C 1
ATOM 1064 O O . TYR B 1 24 ? 3.061 2.111 9.422 1 96 24 TYR B O 1
ATOM 1072 N N . VAL B 1 25 ? 0.932 2.75 9.18 1 97.56 25 VAL B N 1
ATOM 1073 C CA . VAL B 1 25 ? 1.284 4.152 8.977 1 97.56 25 VAL B CA 1
ATOM 1074 C C . VAL B 1 25 ? 2.012 4.684 10.211 1 97.56 25 VAL B C 1
ATOM 1076 O O . VAL B 1 25 ? 3.025 5.379 10.086 1 97.56 25 VAL B O 1
ATOM 1079 N N . ALA B 1 26 ? 1.554 4.316 11.391 1 97.94 26 ALA B N 1
ATOM 1080 C CA . ALA B 1 26 ? 2.191 4.738 12.633 1 97.94 26 ALA B CA 1
ATOM 1081 C C . ALA B 1 26 ? 3.633 4.246 12.703 1 97.94 26 ALA B C 1
ATOM 1083 O O . ALA B 1 26 ? 4.535 5.004 13.07 1 97.94 26 ALA B O 1
ATOM 1084 N N . GLU B 1 27 ? 3.852 3.08 12.289 1 96.69 27 GLU B N 1
ATOM 1085 C CA . GLU B 1 27 ? 5.18 2.482 12.367 1 96.69 27 GLU B CA 1
ATOM 1086 C C . GLU B 1 27 ? 6.145 3.15 11.391 1 96.69 27 GLU B C 1
ATOM 1088 O O . GLU B 1 27 ? 7.312 3.369 11.719 1 96.69 27 GLU B O 1
ATOM 1093 N N . LEU B 1 28 ? 5.617 3.439 10.25 1 96.19 28 LEU B N 1
ATOM 1094 C CA . LEU B 1 28 ? 6.449 4.117 9.258 1 96.19 28 LEU B CA 1
ATOM 1095 C C . LEU B 1 28 ? 6.824 5.516 9.727 1 96.19 28 LEU B C 1
ATOM 1097 O O . LEU B 1 28 ? 7.953 5.965 9.508 1 96.19 28 LEU B O 1
ATOM 1101 N N . LEU B 1 29 ? 5.93 6.148 10.398 1 98 29 LEU B N 1
ATOM 1102 C CA . LEU B 1 29 ? 6.172 7.492 10.906 1 98 29 LEU B CA 1
ATOM 1103 C C . LEU B 1 29 ? 7.133 7.457 12.094 1 98 29 LEU B C 1
ATOM 1105 O O . LEU B 1 29 ? 7.785 8.461 12.398 1 98 29 LEU B O 1
ATOM 1109 N N . GLU B 1 30 ? 7.262 6.34 12.734 1 97.75 30 GLU B N 1
ATOM 1110 C CA . GLU B 1 30 ? 8.07 6.215 13.945 1 97.75 30 GLU B CA 1
ATOM 1111 C C . GLU B 1 30 ? 9.547 6.055 13.602 1 97.75 30 GLU B C 1
ATOM 1113 O O . GLU B 1 30 ? 10.406 6.172 14.477 1 97.75 30 GLU B O 1
ATOM 1118 N N . LYS B 1 31 ? 9.758 5.77 12.297 1 96.38 31 LYS B N 1
ATOM 1119 C CA . LYS B 1 31 ? 11.156 5.637 11.891 1 96.38 31 LYS B CA 1
ATOM 1120 C C . LYS B 1 31 ? 11.93 6.926 12.141 1 96.38 31 LYS B C 1
ATOM 1122 O O . LYS B 1 31 ? 11.336 8.008 12.203 1 96.38 31 LYS B O 1
ATOM 1127 N N . PRO B 1 32 ? 13.273 6.785 12.352 1 96.62 32 PRO B N 1
ATOM 1128 C CA . PRO B 1 32 ? 14.078 7.992 12.547 1 96.62 32 PRO B CA 1
ATOM 1129 C C . PRO B 1 32 ? 13.938 8.992 11.398 1 96.62 32 PRO B C 1
ATOM 1131 O O . PRO B 1 32 ? 13.602 8.602 10.281 1 96.62 32 PRO B O 1
ATOM 1134 N N . ARG B 1 33 ? 14.18 10.203 11.656 1 94.38 33 ARG B N 1
ATOM 1135 C CA . ARG B 1 33 ? 13.992 11.289 10.703 1 94.38 33 ARG B CA 1
ATOM 1136 C C . ARG B 1 33 ? 14.688 10.984 9.375 1 94.38 33 ARG B C 1
ATOM 1138 O O . ARG B 1 33 ? 14.148 11.273 8.305 1 94.38 33 ARG B O 1
ATOM 1145 N N . ARG B 1 34 ? 15.781 10.242 9.422 1 95.5 34 ARG B N 1
ATOM 1146 C CA . ARG B 1 34 ? 16.562 9.984 8.227 1 95.5 34 ARG B CA 1
ATOM 1147 C C . ARG B 1 34 ? 15.898 8.93 7.348 1 95.5 34 ARG B C 1
ATOM 1149 O O . ARG B 1 34 ? 16.203 8.82 6.16 1 95.5 34 ARG B O 1
ATOM 1156 N N . SER B 1 35 ? 14.93 8.219 7.914 1 95.75 35 SER B N 1
ATOM 1157 C CA . SER B 1 35 ? 14.289 7.117 7.199 1 95.75 35 SER B CA 1
ATOM 1158 C C . SER B 1 35 ? 12.844 7.445 6.848 1 95.75 35 SER B C 1
ATOM 1160 O O . SER B 1 35 ? 12.109 6.586 6.359 1 95.75 35 SER B O 1
ATOM 1162 N N . ARG B 1 36 ? 12.562 8.734 7.055 1 96.44 36 ARG B N 1
ATOM 1163 C CA . ARG B 1 36 ? 11.18 9.125 6.801 1 96.44 36 ARG B CA 1
ATOM 1164 C C . ARG B 1 36 ? 10.867 9.109 5.305 1 96.44 36 ARG B C 1
ATOM 1166 O O . ARG B 1 36 ? 11.758 9.336 4.48 1 96.44 36 ARG B O 1
ATOM 1173 N N . VAL B 1 37 ? 9.648 8.961 5.051 1 96.31 37 VAL B N 1
ATOM 1174 C CA . VAL B 1 37 ? 9.203 8.797 3.67 1 96.31 37 VAL B CA 1
ATOM 1175 C C . VAL B 1 37 ? 9.016 10.164 3.02 1 96.31 37 VAL B C 1
ATOM 1177 O O . VAL B 1 37 ? 8.453 11.078 3.627 1 96.31 37 VAL B O 1
ATOM 1180 N N . PHE B 1 38 ? 9.562 10.281 1.864 1 97.69 38 PHE B N 1
ATOM 1181 C CA . PHE B 1 38 ? 9.312 11.422 0.984 1 97.69 38 PHE B CA 1
ATOM 1182 C C . PHE B 1 38 ? 8.758 10.953 -0.356 1 97.69 38 PHE B C 1
ATOM 1184 O O . PHE B 1 38 ? 9.336 10.07 -0.998 1 97.69 38 PHE B O 1
ATOM 1191 N N . VAL B 1 39 ? 7.59 11.555 -0.766 1 97.88 39 VAL B N 1
ATOM 1192 C CA . VAL B 1 39 ? 6.949 11.117 -2.002 1 97.88 39 VAL B CA 1
ATOM 1193 C C . VAL B 1 39 ? 6.68 12.32 -2.9 1 97.88 39 VAL B C 1
ATOM 1195 O O . VAL B 1 39 ? 6.121 13.328 -2.453 1 97.88 39 VAL B O 1
ATOM 1198 N N . ASN B 1 40 ? 7.086 12.211 -4.098 1 98.56 40 ASN B N 1
ATOM 1199 C CA . ASN B 1 40 ? 6.82 13.242 -5.09 1 98.56 40 ASN B CA 1
ATOM 1200 C C . ASN B 1 40 ? 5.438 13.078 -5.715 1 98.56 40 ASN B C 1
ATOM 1202 O O . ASN B 1 40 ? 4.879 11.977 -5.715 1 98.56 40 ASN B O 1
ATOM 1206 N N . LEU B 1 41 ? 4.922 14.133 -6.262 1 98.5 41 LEU B N 1
ATOM 1207 C CA . LEU B 1 41 ? 3.602 14.094 -6.879 1 98.5 41 LEU B CA 1
ATOM 1208 C C . LEU B 1 41 ? 3.592 13.164 -8.094 1 98.5 41 LEU B C 1
ATOM 1210 O O . LEU B 1 41 ? 2.582 12.516 -8.375 1 98.5 41 LEU B O 1
ATOM 1214 N N . SER B 1 42 ? 4.691 13.102 -8.766 1 97.81 42 SER B N 1
ATOM 1215 C CA . SER B 1 42 ? 4.754 12.227 -9.938 1 97.81 42 SER B CA 1
ATOM 1216 C C . SER B 1 42 ? 4.566 10.766 -9.547 1 97.81 42 SER B C 1
ATOM 1218 O O . SER B 1 42 ? 3.928 10 -10.273 1 97.81 42 SER B O 1
ATOM 1220 N N . LYS B 1 43 ? 5.047 10.438 -8.414 1 96 43 LYS B N 1
ATOM 1221 C CA . LYS B 1 43 ? 4.898 9.07 -7.922 1 96 43 LYS B CA 1
ATOM 1222 C C . LYS B 1 43 ? 3.449 8.766 -7.559 1 96 43 LYS B C 1
ATOM 1224 O O . LYS B 1 43 ? 2.924 7.707 -7.902 1 96 43 LYS B O 1
ATOM 1229 N N . ILE B 1 44 ? 2.807 9.695 -6.918 1 97.5 44 ILE B N 1
ATOM 1230 C CA . ILE B 1 44 ? 1.399 9.531 -6.57 1 97.5 44 ILE B CA 1
ATOM 1231 C C . ILE B 1 44 ? 0.566 9.391 -7.844 1 97.5 44 ILE B C 1
ATOM 1233 O O . ILE B 1 44 ? -0.297 8.516 -7.93 1 97.5 44 ILE B O 1
ATOM 1237 N N . ASP B 1 45 ? 0.877 10.227 -8.836 1 97 45 ASP 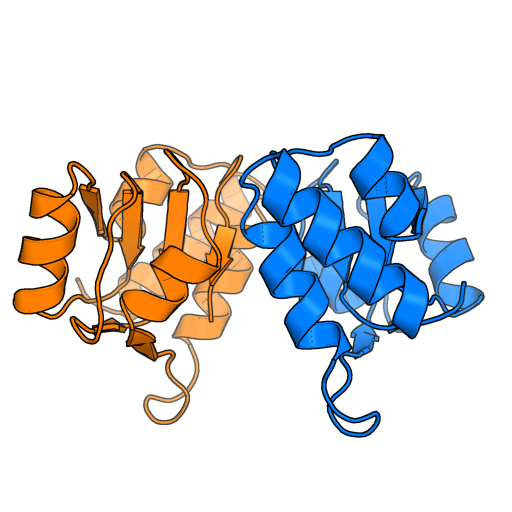B N 1
ATOM 1238 C CA . ASP B 1 45 ? 0.135 10.18 -10.094 1 97 45 ASP B CA 1
ATOM 1239 C C . ASP B 1 45 ? 0.294 8.828 -10.773 1 97 45 ASP B C 1
ATOM 1241 O O . ASP B 1 45 ? -0.672 8.281 -11.305 1 97 45 ASP B O 1
ATOM 1245 N N . ARG B 1 46 ? 1.504 8.328 -10.648 1 94.06 46 ARG B N 1
ATOM 1246 C CA . ARG B 1 46 ? 1.844 7.086 -11.344 1 94.06 46 ARG B CA 1
ATOM 1247 C C . ARG B 1 46 ? 1.124 5.895 -10.711 1 94.06 46 ARG B C 1
ATOM 1249 O O . ARG B 1 46 ? 0.647 5.008 -11.422 1 94.06 46 ARG B O 1
ATOM 1256 N N . TYR B 1 47 ? 0.924 5.93 -9.414 1 94.81 47 TYR B N 1
ATOM 1257 C CA . TYR B 1 47 ? 0.509 4.707 -8.734 1 94.81 47 TYR B CA 1
ATOM 1258 C C . TYR B 1 47 ? -0.913 4.832 -8.203 1 94.81 47 TYR B C 1
ATOM 1260 O O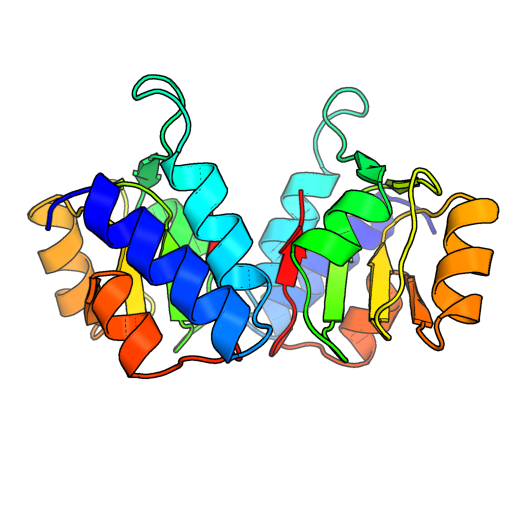 . TYR B 1 47 ? -1.384 3.969 -7.461 1 94.81 47 TYR B O 1
ATOM 1268 N N . SER B 1 48 ? -1.599 5.91 -8.547 1 94.81 48 SER B N 1
ATOM 1269 C CA . SER B 1 48 ? -2.98 6.086 -8.117 1 94.81 48 SER B CA 1
ATOM 1270 C C . SER B 1 48 ? -3.932 6.141 -9.305 1 94.81 48 SER B C 1
ATOM 1272 O O . SER B 1 48 ? -3.498 6.312 -10.445 1 94.81 48 SER B O 1
ATOM 1274 N N . SER B 1 49 ? -5.125 5.906 -9.047 1 94 49 SER B N 1
ATOM 1275 C CA . SER B 1 49 ? -6.207 6.082 -10.008 1 94 49 SER B CA 1
ATOM 1276 C C . SER B 1 49 ? -7.094 7.266 -9.633 1 94 49 SER B C 1
ATOM 1278 O O . SER B 1 49 ? -6.992 7.797 -8.531 1 94 49 SER B O 1
ATOM 1280 N N . GLU B 1 50 ? -7.949 7.609 -10.586 1 93.56 50 GLU B N 1
ATOM 1281 C CA . GLU B 1 50 ? -8.891 8.695 -10.336 1 93.56 50 GLU B CA 1
ATOM 1282 C C . GLU B 1 50 ? -9.75 8.414 -9.109 1 93.56 50 GLU B C 1
ATOM 1284 O O . GLU B 1 50 ? -10.266 7.301 -8.953 1 93.56 50 GLU B O 1
ATOM 1289 N N . ASN B 1 51 ? -9.734 9.336 -8.086 1 93.5 51 ASN B N 1
ATOM 1290 C CA . ASN B 1 51 ? -10.602 9.32 -6.91 1 93.5 51 ASN B CA 1
ATOM 1291 C C . ASN B 1 51 ? -10.047 8.406 -5.82 1 93.5 51 ASN B C 1
ATOM 1293 O O . ASN B 1 51 ? -10.734 8.102 -4.848 1 93.5 51 ASN B O 1
ATOM 1297 N N . ASP B 1 52 ? -8.789 8.055 -6.012 1 95.31 52 ASP B N 1
ATOM 1298 C CA . ASP B 1 52 ? -8.141 7.273 -4.965 1 95.31 52 ASP B CA 1
ATOM 1299 C C . ASP B 1 52 ? -7.914 8.117 -3.711 1 95.31 52 ASP B C 1
ATOM 1301 O O . ASP B 1 52 ? -7.855 9.352 -3.785 1 95.31 52 ASP B O 1
ATOM 1305 N N . VAL B 1 53 ? -7.895 7.406 -2.633 1 96.12 53 VAL B N 1
ATOM 1306 C CA . VAL B 1 53 ? -7.391 7.973 -1.386 1 96.12 53 VAL B CA 1
ATOM 1307 C C . VAL B 1 53 ? -6.008 7.402 -1.081 1 96.12 53 VAL B C 1
ATOM 1309 O O . VAL B 1 53 ? -5.859 6.195 -0.883 1 96.12 53 VAL B O 1
ATOM 1312 N N . VAL B 1 54 ? -5.062 8.273 -1.059 1 97.12 54 VAL B N 1
ATOM 1313 C CA . VAL B 1 54 ? -3.67 7.867 -0.893 1 97.12 54 VAL B CA 1
ATOM 1314 C C . VAL B 1 54 ? -3.133 8.398 0.435 1 97.12 54 VAL B C 1
ATOM 1316 O O . VAL B 1 54 ? -3.352 9.562 0.782 1 97.12 54 VAL B O 1
ATOM 1319 N N . VAL B 1 55 ? -2.449 7.52 1.174 1 98 55 VAL B N 1
ATOM 1320 C CA . VAL B 1 55 ? -1.816 7.902 2.43 1 98 55 VAL B CA 1
ATOM 1321 C C . VAL B 1 55 ? -0.298 7.906 2.266 1 98 55 VAL B C 1
ATOM 1323 O O . VAL B 1 55 ? 0.285 6.91 1.825 1 98 55 VAL B O 1
ATOM 1326 N N . VAL B 1 56 ? 0.343 8.992 2.582 1 98.25 56 VAL B N 1
ATOM 1327 C CA . VAL B 1 56 ? 1.796 9.125 2.609 1 98.25 56 VAL B CA 1
ATOM 1328 C C . VAL B 1 56 ? 2.268 9.336 4.047 1 98.25 56 VAL B C 1
ATOM 1330 O O . VAL B 1 56 ? 2.062 10.406 4.625 1 98.25 56 VAL B O 1
ATOM 1333 N N . PRO B 1 57 ? 2.912 8.289 4.562 1 98.12 57 PRO B N 1
ATOM 1334 C CA . PRO B 1 57 ? 3.377 8.43 5.945 1 98.12 57 PRO B CA 1
ATOM 1335 C C . PRO B 1 57 ? 4.645 9.273 6.059 1 98.12 57 PRO B C 1
ATOM 1337 O O . PRO B 1 57 ? 5.676 8.781 6.527 1 98.12 57 PRO B O 1
ATOM 1340 N N . GLY B 1 58 ? 4.629 10.461 5.691 1 98.25 58 GLY B N 1
ATOM 1341 C CA . GLY B 1 58 ? 5.723 11.414 5.684 1 98.25 58 GLY B CA 1
ATOM 1342 C C . GLY B 1 58 ? 5.371 12.727 4.996 1 98.25 58 GLY B C 1
ATOM 1343 O O . GLY B 1 58 ? 4.344 13.336 5.305 1 98.25 58 GLY B O 1
ATOM 1344 N N . LYS B 1 59 ? 6.297 13.148 4.125 1 98.5 59 LYS B N 1
ATOM 1345 C CA . LYS B 1 59 ? 6.102 14.438 3.463 1 98.5 59 LYS B CA 1
ATOM 1346 C C . LYS B 1 59 ? 5.883 14.25 1.964 1 98.5 59 LYS B C 1
ATOM 1348 O O . LYS B 1 59 ? 6.574 13.461 1.321 1 98.5 59 LYS B O 1
ATOM 1353 N N . VAL B 1 60 ? 4.961 14.992 1.481 1 98.69 60 VAL B N 1
ATOM 1354 C CA . VAL B 1 60 ? 4.707 15.039 0.045 1 98.69 60 VAL B CA 1
ATOM 1355 C C . VAL B 1 60 ? 5.391 16.266 -0.561 1 98.69 60 VAL B C 1
ATOM 1357 O O . VAL B 1 60 ? 5.234 17.375 -0.06 1 98.69 60 VAL B O 1
ATOM 1360 N N . LEU B 1 61 ? 6.148 16.031 -1.608 1 98.81 61 LEU B N 1
ATOM 1361 C CA . LEU B 1 61 ? 6.855 17.094 -2.299 1 98.81 61 LEU B CA 1
ATOM 1362 C C . LEU B 1 61 ? 6.16 17.453 -3.609 1 98.81 61 LEU B C 1
ATOM 1364 O O . LEU B 1 61 ? 5.457 16.625 -4.188 1 98.81 61 LEU B O 1
ATOM 1368 N N . GLY B 1 62 ? 6.375 18.609 -4.051 1 98.25 62 GLY B N 1
ATOM 1369 C CA . GLY B 1 62 ? 5.68 19.109 -5.223 1 98.25 62 GLY B CA 1
ATOM 1370 C C . GLY B 1 62 ? 6.336 18.703 -6.527 1 98.25 62 GLY B C 1
ATOM 1371 O O . GLY B 1 62 ? 5.93 19.156 -7.602 1 98.25 62 GLY B O 1
ATOM 1372 N N . SER B 1 63 ? 7.332 17.828 -6.402 1 98.38 63 SER B N 1
ATOM 1373 C CA . SER B 1 63 ? 8.039 17.453 -7.625 1 98.38 63 SER B CA 1
ATOM 1374 C C . SER B 1 63 ? 7.164 16.578 -8.516 1 98.38 63 SER B C 1
ATOM 1376 O O . SER B 1 63 ? 6.574 15.602 -8.055 1 98.38 63 SER B O 1
ATOM 1378 N N . GLY B 1 64 ? 7.098 17.047 -9.898 1 97.56 64 GLY B N 1
ATOM 1379 C CA . GLY B 1 64 ? 6.262 16.359 -10.867 1 97.56 64 GLY B CA 1
ATOM 1380 C C . GLY B 1 64 ? 4.848 16.906 -10.93 1 97.56 64 GLY B C 1
ATOM 1381 O O . GLY B 1 64 ? 4.57 17.984 -10.414 1 97.56 64 GLY B O 1
ATOM 1382 N N . GLU B 1 65 ? 4.02 16.172 -11.68 1 96.62 65 GLU B N 1
ATOM 1383 C CA . GLU B 1 65 ? 2.646 16.609 -11.883 1 96.62 65 GLU B CA 1
ATOM 1384 C C . GLU B 1 65 ? 1.646 15.594 -11.352 1 96.62 65 GLU B C 1
ATOM 1386 O O . GLU B 1 65 ? 1.932 14.398 -11.32 1 96.62 65 GLU B O 1
ATOM 1391 N N . LEU B 1 66 ? 0.577 16.109 -10.859 1 97.56 66 LEU B N 1
ATOM 1392 C CA . LEU B 1 66 ? -0.595 15.32 -10.508 1 97.56 66 LEU B CA 1
ATOM 1393 C C . LEU B 1 66 ? -1.794 15.711 -11.367 1 97.56 66 LEU B C 1
ATOM 1395 O O . LEU B 1 66 ? -2.342 16.812 -11.211 1 97.56 66 LEU B O 1
ATOM 1399 N N . ARG B 1 67 ? -2.16 14.836 -12.273 1 97.25 67 ARG B N 1
ATOM 1400 C CA . ARG B 1 67 ? -3.244 15.125 -13.203 1 97.25 67 ARG B CA 1
ATOM 1401 C C . ARG B 1 67 ? -4.566 14.555 -12.703 1 97.25 67 ARG B C 1
ATOM 1403 O O . ARG B 1 67 ? -5.637 15.055 -13.047 1 97.25 67 ARG B O 1
ATOM 1410 N N . LYS B 1 68 ? -4.453 13.578 -11.867 1 97.12 68 LYS B N 1
ATOM 1411 C CA . LYS B 1 68 ? -5.641 12.859 -11.406 1 97.12 68 LYS B CA 1
ATOM 1412 C C . LYS B 1 68 ? -6.207 13.484 -10.141 1 97.12 68 LYS B C 1
ATOM 1414 O O . LYS B 1 68 ? -5.453 13.945 -9.281 1 97.12 68 LYS B O 1
ATOM 1419 N N . LYS B 1 69 ? -7.48 13.461 -10.055 1 97.94 69 LYS B N 1
ATOM 1420 C CA . LYS B 1 69 ? -8.156 13.898 -8.836 1 97.94 69 LYS B CA 1
ATOM 1421 C C . LYS B 1 69 ? -8.031 12.852 -7.734 1 97.94 69 LYS B C 1
ATOM 1423 O O . LYS B 1 69 ? -8.711 11.82 -7.77 1 97.94 69 LYS B O 1
ATOM 1428 N N . VAL B 1 70 ? -7.16 13.172 -6.801 1 97.25 70 VAL B N 1
ATOM 1429 C CA . VAL B 1 70 ? -6.922 12.219 -5.727 1 97.25 70 VAL B CA 1
ATOM 1430 C C . VAL B 1 70 ? -6.953 12.93 -4.379 1 97.25 70 VAL B C 1
ATOM 1432 O O . VAL B 1 70 ? -6.664 14.133 -4.297 1 97.25 70 VAL B O 1
ATOM 1435 N N . THR B 1 71 ? -7.445 12.25 -3.344 1 98.25 71 THR B N 1
ATOM 1436 C CA . THR B 1 71 ? -7.281 12.719 -1.973 1 98.25 71 THR B CA 1
ATOM 1437 C C . THR B 1 71 ? -5.973 12.203 -1.379 1 98.25 71 THR B C 1
ATOM 1439 O O . THR B 1 71 ? -5.75 10.992 -1.304 1 98.25 71 THR B O 1
ATOM 1442 N N . VAL B 1 72 ? -5.125 13.102 -1.011 1 98.69 72 VAL B N 1
ATOM 1443 C CA . VAL B 1 72 ? -3.836 12.719 -0.443 1 98.69 72 VAL B CA 1
ATOM 1444 C C . VAL B 1 72 ? -3.795 13.086 1.039 1 98.69 72 VAL B C 1
ATOM 1446 O O . VAL B 1 72 ? -3.982 14.25 1.402 1 98.69 72 VAL B O 1
ATOM 1449 N N . ALA B 1 73 ? -3.646 12.094 1.859 1 98.81 73 ALA B N 1
ATOM 1450 C CA . ALA B 1 73 ? -3.438 12.297 3.289 1 98.81 73 ALA B CA 1
ATOM 1451 C C . ALA B 1 73 ? -1.972 12.102 3.664 1 98.81 73 ALA B C 1
ATOM 1453 O O . ALA B 1 73 ? -1.384 11.055 3.371 1 98.81 73 ALA B O 1
ATOM 1454 N N . ALA B 1 74 ? -1.385 13.117 4.312 1 98.81 74 ALA B N 1
ATOM 1455 C CA . ALA B 1 74 ? 0.033 13.047 4.656 1 98.81 74 ALA B CA 1
ATOM 1456 C C . ALA B 1 74 ? 0.31 13.742 5.988 1 98.81 74 ALA B C 1
ATOM 1458 O O . ALA B 1 74 ? -0.56 14.43 6.527 1 98.81 74 ALA B O 1
ATOM 1459 N N . PHE B 1 75 ? 1.505 13.445 6.465 1 98.5 75 PHE B N 1
ATOM 1460 C CA . PHE B 1 75 ? 1.934 14.156 7.668 1 98.5 75 PHE B CA 1
ATOM 1461 C C . PHE B 1 75 ? 2.275 15.609 7.348 1 98.5 75 PHE B C 1
ATOM 1463 O O . PHE B 1 75 ? 1.886 16.516 8.078 1 98.5 75 PHE B O 1
ATOM 1470 N N . ARG B 1 76 ? 2.965 15.766 6.215 1 98.25 76 ARG B N 1
ATOM 1471 C CA . ARG B 1 76 ? 3.35 17.109 5.785 1 98.25 76 ARG B CA 1
ATOM 1472 C C . ARG B 1 76 ? 3.266 17.234 4.266 1 98.25 76 ARG B C 1
ATOM 1474 O O . ARG B 1 76 ? 3.365 16.25 3.545 1 98.25 76 ARG B O 1
ATOM 1481 N N . PHE B 1 77 ? 3.086 18.516 3.9 1 98.56 77 PHE B N 1
ATOM 1482 C CA . PHE B 1 77 ? 3.102 18.875 2.488 1 98.56 77 PHE B CA 1
ATOM 1483 C C . PHE B 1 77 ? 4 20.094 2.252 1 98.56 77 PHE B C 1
ATOM 1485 O O . PHE B 1 77 ? 4.047 21 3.074 1 98.56 77 PHE B O 1
ATOM 1492 N N . SER B 1 78 ? 4.684 20.062 1.102 1 98.75 78 SER B N 1
ATOM 1493 C CA . SER B 1 78 ? 5.191 21.344 0.641 1 98.75 78 SER B CA 1
ATOM 1494 C C . SER B 1 78 ? 4.059 22.25 0.148 1 98.75 78 SER B C 1
ATOM 1496 O O . SER B 1 78 ? 2.992 21.75 -0.234 1 98.75 78 SER B O 1
ATOM 1498 N N . ASP B 1 79 ? 4.289 23.5 0.136 1 98.25 79 ASP B N 1
ATOM 1499 C CA . ASP B 1 79 ? 3.285 24.438 -0.365 1 98.25 79 ASP B CA 1
ATOM 1500 C C . ASP B 1 79 ? 2.943 24.141 -1.824 1 98.25 79 ASP B C 1
ATOM 1502 O O . ASP B 1 79 ? 1.771 24.156 -2.207 1 98.25 79 ASP B O 1
ATOM 1506 N N . ASP B 1 80 ? 3.934 23.797 -2.568 1 98.38 80 ASP B N 1
ATOM 1507 C CA . ASP B 1 80 ? 3.768 23.484 -3.984 1 98.38 80 ASP B CA 1
ATOM 1508 C C . ASP B 1 80 ? 2.914 22.234 -4.172 1 98.38 80 ASP B C 1
ATOM 1510 O O . ASP B 1 80 ? 2.062 22.172 -5.062 1 98.38 80 ASP B O 1
ATOM 1514 N N . ALA B 1 81 ? 3.086 21.281 -3.35 1 98.75 81 ALA B N 1
ATOM 1515 C CA . ALA B 1 81 ? 2.314 20.047 -3.426 1 98.75 81 ALA B CA 1
ATOM 1516 C C . ALA B 1 81 ? 0.831 20.297 -3.186 1 98.75 81 ALA B C 1
ATOM 1518 O O . ALA B 1 81 ? -0.023 19.797 -3.914 1 98.75 81 ALA B O 1
ATOM 1519 N N . VAL B 1 82 ? 0.554 21.188 -2.25 1 98.56 82 VAL B N 1
ATOM 1520 C CA . VAL B 1 82 ? -0.831 21.5 -1.908 1 98.56 82 VAL B CA 1
ATOM 1521 C C . VAL B 1 82 ? -1.514 22.188 -3.09 1 98.56 82 VAL B C 1
ATOM 1523 O O . VAL B 1 82 ? -2.625 21.812 -3.475 1 98.56 82 VAL B O 1
ATOM 1526 N N . GLU B 1 83 ? -0.818 23.062 -3.627 1 98.5 83 GLU B N 1
ATOM 1527 C CA . GLU B 1 83 ? -1.368 23.828 -4.742 1 98.5 83 GLU B CA 1
ATOM 1528 C C . GLU B 1 83 ? -1.667 22.922 -5.934 1 98.5 83 GLU B C 1
ATOM 1530 O O . GLU B 1 83 ? -2.736 23.016 -6.543 1 98.5 83 GLU B O 1
ATOM 1535 N N . LYS B 1 84 ? -0.777 22.047 -6.199 1 98.5 84 LYS B N 1
ATOM 1536 C CA . LYS B 1 84 ? -0.929 21.172 -7.359 1 98.5 84 LYS B CA 1
ATOM 1537 C C . LYS B 1 84 ? -2.014 20.125 -7.121 1 98.5 84 LYS B C 1
ATOM 1539 O O . LYS B 1 84 ? -2.771 19.797 -8.031 1 98.5 84 LYS B O 1
ATOM 1544 N N . ILE B 1 85 ? -2.15 19.625 -5.934 1 98.62 85 ILE B N 1
ATOM 1545 C CA . ILE B 1 85 ? -3.189 18.656 -5.609 1 98.62 85 ILE B CA 1
ATOM 1546 C C . ILE B 1 85 ? -4.566 19.297 -5.762 1 98.62 85 ILE B C 1
ATOM 1548 O O . ILE B 1 85 ? -5.449 18.734 -6.418 1 98.62 85 ILE B O 1
ATOM 1552 N N . ARG B 1 86 ? -4.684 20.484 -5.152 1 98.31 86 ARG B N 1
ATOM 1553 C CA . ARG B 1 86 ? -5.957 21.188 -5.23 1 98.31 86 ARG B CA 1
ATOM 1554 C C . ARG B 1 86 ? -6.254 21.625 -6.66 1 98.31 86 ARG B C 1
ATOM 1556 O O . ARG B 1 86 ? -7.406 21.609 -7.094 1 98.31 86 ARG B O 1
ATOM 1563 N N . GLY B 1 87 ? -5.16 22 -7.352 1 98.06 87 GLY B N 1
ATOM 1564 C CA . GLY B 1 87 ? -5.305 22.391 -8.75 1 98.06 87 GLY B CA 1
ATOM 1565 C C . GLY B 1 87 ? -5.84 21.266 -9.625 1 98.06 87 GLY B C 1
ATOM 1566 O O . GLY B 1 87 ? -6.531 21.516 -10.609 1 98.06 87 GLY B O 1
ATOM 1567 N N . ALA B 1 88 ? -5.598 20.031 -9.281 1 97.94 88 ALA B N 1
ATOM 1568 C CA . ALA B 1 88 ? -6.059 18.875 -10.031 1 97.94 88 ALA B CA 1
ATOM 1569 C C . ALA B 1 88 ? -7.457 18.453 -9.586 1 97.94 88 ALA B C 1
ATOM 1571 O O . ALA B 1 88 ? -8.023 17.5 -10.117 1 97.94 88 ALA B O 1
ATOM 1572 N N . GLY B 1 89 ? -7.957 19.219 -8.586 1 98.19 89 GLY B N 1
ATOM 1573 C CA . GLY B 1 89 ? -9.297 18.922 -8.109 1 98.19 89 GLY B CA 1
ATOM 1574 C C . GLY B 1 89 ? -9.305 17.969 -6.918 1 98.19 89 GLY B C 1
ATOM 1575 O O . GLY B 1 89 ? -10.367 17.516 -6.488 1 98.19 89 GLY B O 1
ATOM 1576 N N . GLY B 1 90 ? -8.102 17.656 -6.434 1 98.12 90 GLY B N 1
ATOM 1577 C CA . GLY B 1 90 ? -7.996 16.75 -5.301 1 98.12 90 GLY B CA 1
ATOM 1578 C C . GLY B 1 90 ? -7.961 17.469 -3.963 1 98.12 90 GLY B C 1
ATOM 1579 O O . GLY B 1 90 ? -8.172 18.672 -3.896 1 98.12 90 GLY B O 1
ATOM 1580 N N . ASP B 1 91 ? -7.793 16.656 -2.916 1 98.25 91 ASP B N 1
ATOM 1581 C CA . ASP B 1 91 ? -7.727 17.172 -1.554 1 98.25 91 ASP B CA 1
ATOM 1582 C C . ASP B 1 91 ? -6.402 16.797 -0.891 1 98.25 91 ASP B C 1
ATOM 1584 O O . ASP B 1 91 ? -5.926 15.672 -1.03 1 98.25 91 ASP B O 1
ATOM 1588 N N . ALA B 1 92 ? -5.836 17.797 -0.284 1 98.69 92 ALA B N 1
ATOM 1589 C CA . ALA B 1 92 ? -4.68 17.578 0.587 1 98.69 92 ALA B CA 1
ATOM 1590 C C . ALA B 1 92 ? -5.07 17.719 2.055 1 98.69 92 ALA B C 1
ATOM 1592 O O . ALA B 1 92 ? -5.387 18.812 2.52 1 98.69 92 ALA B O 1
ATOM 1593 N N . ILE B 1 93 ? -5 16.594 2.771 1 98.31 93 ILE B N 1
ATOM 1594 C CA . ILE B 1 93 ? -5.457 16.625 4.156 1 98.31 93 ILE B CA 1
ATOM 1595 C C . ILE B 1 93 ? -4.422 15.945 5.059 1 98.31 93 ILE B C 1
ATOM 1597 O O . ILE B 1 93 ? -3.543 15.227 4.578 1 98.31 93 ILE B O 1
ATOM 1601 N N . ASN B 1 94 ? -4.508 16.234 6.328 1 98.25 94 ASN B N 1
ATOM 1602 C CA . ASN B 1 94 ? -3.668 15.539 7.293 1 98.25 94 ASN B CA 1
ATOM 1603 C C . ASN B 1 94 ? -4.152 14.109 7.527 1 98.25 94 ASN B C 1
ATOM 1605 O O . ASN B 1 94 ? -5.359 13.852 7.516 1 98.25 94 ASN B O 1
ATOM 1609 N N . ILE B 1 95 ? -3.248 13.211 7.797 1 98.56 95 ILE B N 1
ATOM 1610 C CA . ILE B 1 95 ? -3.582 11.805 8.031 1 98.56 95 ILE B CA 1
ATOM 1611 C C . ILE B 1 95 ? -4.656 11.703 9.109 1 98.56 95 ILE B C 1
ATOM 1613 O O . ILE B 1 95 ? -5.57 10.883 9.008 1 98.56 95 ILE B O 1
ATOM 1617 N N . ALA B 1 96 ? -4.57 12.562 10.148 1 98.19 96 ALA B N 1
ATOM 1618 C CA . ALA B 1 96 ? -5.543 12.523 11.234 1 98.19 96 ALA B CA 1
ATOM 1619 C C . ALA B 1 96 ? -6.957 12.781 10.719 1 98.19 96 ALA B C 1
ATOM 1621 O O . ALA B 1 96 ? -7.91 12.141 11.156 1 98.19 96 ALA B O 1
ATOM 1622 N N . GLU B 1 97 ? -7.035 13.68 9.812 1 98.19 97 GLU B N 1
ATOM 1623 C CA . GLU B 1 97 ? -8.336 14 9.242 1 98.19 97 GLU B CA 1
ATOM 1624 C C . GLU B 1 97 ? -8.906 12.812 8.461 1 98.19 97 GLU B C 1
ATOM 1626 O O . GLU B 1 97 ? -10.102 12.516 8.555 1 98.19 97 GLU B O 1
ATOM 1631 N N . LEU B 1 98 ? -8.109 12.133 7.727 1 98.06 98 LEU B N 1
ATOM 1632 C CA . LEU B 1 98 ? -8.562 10.953 6.996 1 98.06 98 LEU B CA 1
ATOM 1633 C C . LEU B 1 98 ? -9.078 9.883 7.957 1 98.06 98 LEU B C 1
ATOM 1635 O O . LEU B 1 98 ? -10.102 9.25 7.695 1 98.06 98 LEU B O 1
ATOM 1639 N N . VAL B 1 99 ? -8.352 9.703 9.031 1 98.06 99 VAL B N 1
ATOM 1640 C CA . VAL B 1 99 ? -8.727 8.688 10.008 1 98.06 99 VAL B CA 1
ATOM 1641 C C . VAL B 1 99 ? -10.117 8.992 10.562 1 98.06 99 VAL B C 1
ATOM 1643 O O . VAL B 1 99 ? -10.938 8.086 10.734 1 98.06 99 VAL B O 1
ATOM 1646 N N . LYS B 1 100 ? -10.359 10.25 10.812 1 97.88 100 LYS B N 1
ATOM 1647 C CA . LYS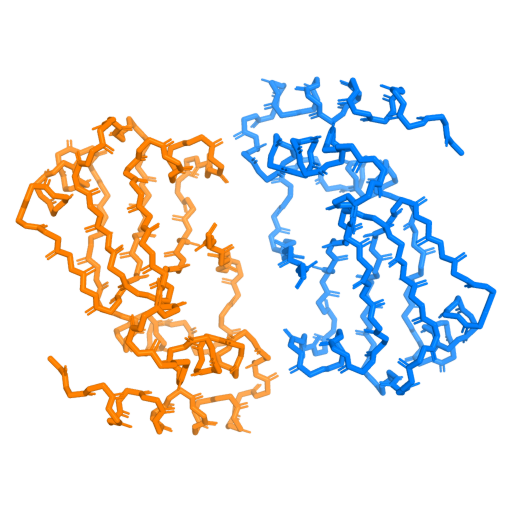 B 1 100 ? -11.664 10.641 11.328 1 97.88 100 LYS B CA 1
ATOM 1648 C C . LYS B 1 100 ? -12.766 10.375 10.305 1 97.88 100 LYS B C 1
ATOM 1650 O O . LYS B 1 100 ? -13.852 9.914 10.656 1 97.88 100 LYS B O 1
ATOM 1655 N N . ARG B 1 101 ? -12.422 10.578 9.031 1 96.75 101 ARG B N 1
ATOM 1656 C CA . ARG B 1 101 ? -13.398 10.406 7.961 1 96.75 101 ARG B CA 1
ATOM 1657 C C . ARG B 1 101 ? -13.562 8.938 7.602 1 96.75 101 ARG B C 1
ATOM 1659 O O . ARG B 1 101 ? -14.641 8.516 7.16 1 96.75 101 ARG B O 1
ATOM 1666 N N . ASN B 1 102 ? -12.547 8.227 7.754 1 96.5 102 ASN B N 1
ATOM 1667 C CA . ASN B 1 102 ? -12.477 6.832 7.34 1 96.5 102 ASN B CA 1
ATOM 1668 C C . ASN B 1 102 ? -11.695 5.988 8.344 1 96.5 102 ASN B C 1
ATOM 1670 O O . ASN B 1 102 ? -10.625 5.477 8.031 1 96.5 102 ASN B O 1
ATOM 1674 N N . PRO B 1 103 ? -12.281 5.762 9.508 1 96.44 103 PRO B N 1
ATOM 1675 C CA . PRO B 1 103 ? -11.57 5.102 10.609 1 96.44 103 PRO B CA 1
ATOM 1676 C C . PRO B 1 103 ? -11.141 3.68 10.258 1 96.44 103 PRO B C 1
ATOM 1678 O O . PRO B 1 103 ? -10.172 3.166 10.836 1 96.44 103 PRO B O 1
ATOM 1681 N N . LYS B 1 104 ? -11.781 3.045 9.367 1 93.94 104 LYS B N 1
ATOM 1682 C CA . LYS B 1 104 ? -11.438 1.667 9.023 1 93.94 104 LYS B CA 1
ATOM 1683 C C . LYS B 1 104 ? -10.398 1.62 7.91 1 93.94 104 LYS B C 1
ATOM 1685 O O . LYS B 1 104 ? -9.867 0.553 7.594 1 93.94 104 LYS B O 1
ATOM 1690 N N . GLY B 1 105 ? -10.141 2.729 7.297 1 93.94 105 GLY B N 1
ATOM 1691 C CA . GLY B 1 105 ? -9.125 2.807 6.266 1 93.94 105 GLY B CA 1
ATOM 1692 C C . GLY B 1 105 ? -9.523 2.111 4.977 1 93.94 105 GLY B C 1
ATOM 1693 O O . GLY B 1 105 ? -8.664 1.723 4.184 1 93.94 105 GLY B O 1
ATOM 1694 N N . SER B 1 106 ? -10.797 1.946 4.812 1 90.19 106 SER B N 1
ATOM 1695 C CA . SER B 1 106 ? -11.297 1.229 3.645 1 90.19 106 SER B CA 1
ATOM 1696 C C . SER B 1 106 ? -10.93 1.95 2.352 1 90.19 106 SER B C 1
ATOM 1698 O O . SER B 1 106 ? -11.195 3.145 2.205 1 90.19 106 SER B O 1
ATOM 1700 N N . GLY B 1 107 ? -10.234 1.218 1.487 1 89.88 107 GLY B N 1
ATOM 1701 C CA . GLY B 1 107 ? -9.945 1.748 0.166 1 89.88 107 GLY B CA 1
ATOM 1702 C C . GLY B 1 107 ? -8.695 2.615 0.135 1 89.88 107 GLY B C 1
ATOM 1703 O O . GLY B 1 107 ? -8.266 3.049 -0.935 1 89.88 107 GLY B O 1
ATOM 1704 N N . ALA B 1 108 ? -8.133 2.928 1.322 1 93.81 108 ALA B N 1
ATOM 1705 C CA . ALA B 1 108 ? -6.945 3.771 1.366 1 93.81 108 ALA B CA 1
ATOM 1706 C C . ALA B 1 108 ? -5.699 2.979 0.982 1 93.81 108 ALA B C 1
ATOM 1708 O O . ALA B 1 108 ? -5.547 1.819 1.374 1 93.81 108 ALA B O 1
ATOM 1709 N N . ARG B 1 109 ? -4.844 3.623 0.285 1 92.19 109 ARG B N 1
ATOM 1710 C CA . ARG B 1 109 ? -3.613 2.984 -0.172 1 92.19 109 ARG B CA 1
ATOM 1711 C C . ARG B 1 109 ? -2.385 3.74 0.327 1 92.19 109 ARG B C 1
ATOM 1713 O O . ARG B 1 109 ? -2.348 4.973 0.283 1 92.19 109 ARG B O 1
ATOM 1720 N N . ILE B 1 110 ? -1.452 2.932 0.727 1 94 110 ILE B N 1
ATOM 1721 C CA . ILE B 1 110 ? -0.225 3.537 1.234 1 94 110 ILE B CA 1
ATOM 1722 C C . ILE B 1 110 ? 0.821 3.592 0.123 1 94 110 ILE B C 1
ATOM 1724 O O . ILE B 1 110 ? 1.055 2.598 -0.567 1 94 110 ILE B O 1
ATOM 1728 N N . ILE B 1 111 ? 1.363 4.711 -0.131 1 93.31 111 ILE B N 1
ATOM 1729 C CA . ILE B 1 111 ? 2.48 4.867 -1.058 1 93.31 111 ILE B CA 1
ATOM 1730 C C . ILE B 1 111 ? 3.719 5.332 -0.297 1 93.31 111 ILE B C 1
ATOM 1732 O O . ILE B 1 111 ? 3.645 6.254 0.518 1 93.31 111 ILE B O 1
ATOM 1736 N N . THR B 1 112 ? 4.828 4.57 -0.477 1 90.19 112 THR B N 1
ATOM 1737 C CA . THR B 1 112 ? 6.09 4.91 0.176 1 90.19 112 THR B CA 1
ATOM 1738 C C . THR B 1 112 ? 7.195 5.105 -0.855 1 90.19 112 THR B C 1
ATOM 1740 O O . THR B 1 112 ? 7.121 4.574 -1.966 1 90.19 112 THR B O 1
#

Sequence (224 aa):
MELRLLIRFLRKASAQTGAGIWRYVAELLEKPRRSRVFVNLSKIDRYSSENDVVVVPGKVLGSGELRKKVTVAAFRFSDDAVEKIRGAGGDAINIAELVKRNPKGSGARIITMELRLLIRFLRKASAQTGAGIWRYVAELLEKPRRSRVFVNLSKIDRYSSENDVVVVPGKVLGSGELRKKVTVAAFRFSDDAVEKIRGAGGDAINIAELVKRNPKGSGARIIT

Solvent-accessible surface area (backbone atoms only — not comparable to full-atom values): 11181 Å² total; per-residue (Å²): 132,59,65,69,57,50,35,52,50,25,43,50,42,15,68,74,60,49,17,10,56,36,40,46,41,27,53,47,55,66,40,57,81,91,65,46,38,70,42,38,28,38,56,51,44,57,41,39,34,77,68,34,38,37,37,33,50,27,38,36,36,44,51,68,58,45,76,52,32,31,37,39,24,20,75,39,67,36,71,58,26,46,52,43,35,43,70,31,67,20,44,74,44,45,44,68,57,47,40,73,77,37,56,60,46,79,56,48,32,76,56,122,134,61,66,69,56,50,36,51,50,26,42,49,43,16,69,74,59,48,16,10,57,36,39,44,42,29,54,47,53,66,39,56,81,91,64,47,40,71,43,39,28,36,56,50,43,58,42,39,31,77,68,34,40,36,34,32,48,25,36,35,36,45,51,67,57,44,76,53,31,30,36,40,24,21,75,39,69,36,71,60,26,47,51,44,35,43,70,32,66,20,40,75,43,45,45,69,57,48,40,73,77,36,56,60,48,77,56,48,32,75,54,122

pLDDT: mean 96.55, std 3.35, range [68.44, 98.81]

Secondary structure (DSSP, 8-state):
--HHHHHHHHHHHHHHH--HHHHHHHHHHHS-GGG-EEEEHHHHHHH--TT-EEEEEEEEE--S---S--EEEEEEE-HHHHHHHHHTT-EEEEHHHHHHH-TT-TTEEE--/--HHHHHHHHHHHHHHH--HHHHHHHHHHHS-GGG-EEEEHHHHHHH--TT-EEEEEEEEE--S---S--EEEEEEE-HHHHHHHHHTT-EEEEHHHHHHH-TT-TTEEE--

Foldseek 3Di:
DDLVVQLVLLVVLCVVQVQVVSVVLSVQLPDPPVSHDEEELQQCQVPDAAAAEEEGSAEYEPPDAHQHAYEYEYCYYDPNNQCRNVVNVHHYYHPSVVCVVPSNCPRYYYDD/DDLVVQLVLLVVLCVVQVQVVSVVLSVQLPDPPVSHDEEELQQCQVPDAAAAEEEESAEYEPPDAHQHAYEYEYCYYDPNNQCRNVVNVHHYYHPSVVCVVPSNCPRYYYDD